Protein AF-W7A6S0-F1 (afdb_monomer_lite)

Structure (mmCIF, N/CA/C/O backbone):
data_AF-W7A6S0-F1
#
_entry.id   AF-W7A6S0-F1
#
loop_
_atom_site.group_PDB
_atom_site.id
_atom_site.type_symbol
_atom_site.label_atom_id
_atom_site.label_alt_id
_atom_site.label_comp_id
_atom_site.label_asym_id
_atom_site.label_entity_id
_atom_site.label_seq_id
_atom_site.pdbx_PDB_ins_code
_atom_site.Cartn_x
_atom_site.Cartn_y
_atom_site.Cartn_z
_atom_site.occupancy
_atom_site.B_iso_or_equiv
_atom_site.auth_seq_id
_atom_site.auth_comp_id
_atom_site.auth_asym_id
_atom_site.auth_atom_id
_atom_site.pdbx_PDB_model_num
ATOM 1 N N . MET A 1 1 ? -37.056 -56.469 17.120 1.00 54.78 1 MET A N 1
ATOM 2 C CA . MET A 1 1 ? -36.318 -56.427 15.831 1.00 54.78 1 MET A CA 1
ATOM 3 C C . MET A 1 1 ? -35.756 -55.040 15.442 1.00 54.78 1 MET A C 1
ATOM 5 O O . MET A 1 1 ? -35.225 -54.909 14.348 1.00 54.78 1 MET A O 1
ATOM 9 N N . SER A 1 2 ? -35.780 -54.004 16.298 1.00 57.03 2 SER A N 1
ATOM 10 C CA . SER A 1 2 ? -35.261 -52.660 15.945 1.00 57.03 2 SER A CA 1
ATOM 11 C C . SER A 1 2 ? -33.773 -52.434 16.265 1.00 57.03 2 SER A C 1
ATOM 13 O O . SER A 1 2 ? -33.150 -51.554 15.676 1.00 57.03 2 SER A O 1
ATOM 15 N N . PHE A 1 3 ? -33.175 -53.242 17.147 1.00 50.19 3 PHE A N 1
ATOM 16 C CA . PHE A 1 3 ? -31.803 -53.025 17.631 1.00 50.19 3 PHE A CA 1
ATOM 17 C C . PHE A 1 3 ? -30.711 -53.379 16.602 1.00 50.19 3 PHE A C 1
ATOM 19 O O . PHE A 1 3 ? -29.678 -52.718 16.543 1.00 50.19 3 PHE A O 1
ATOM 26 N N . GLN A 1 4 ? -30.951 -54.356 15.720 1.00 57.41 4 GLN A N 1
ATOM 27 C CA . GLN A 1 4 ? -29.968 -54.759 14.700 1.00 57.41 4 GLN A CA 1
ATOM 28 C C . GLN A 1 4 ? -29.786 -53.720 13.579 1.00 57.41 4 GLN A C 1
ATOM 30 O O . GLN A 1 4 ? -28.697 -53.605 13.018 1.00 57.41 4 GLN A O 1
ATOM 35 N N . ARG A 1 5 ? -30.806 -52.899 13.287 1.00 55.19 5 ARG A N 1
ATOM 36 C CA . ARG A 1 5 ? -30.712 -51.847 12.256 1.00 55.19 5 ARG A CA 1
ATOM 37 C C . ARG A 1 5 ? -29.801 -50.687 12.676 1.00 55.19 5 ARG A C 1
ATOM 39 O O . ARG A 1 5 ? -29.146 -50.090 11.829 1.00 55.19 5 ARG A O 1
ATOM 46 N N . SER A 1 6 ? -29.709 -50.412 13.979 1.00 66.00 6 SER A N 1
ATOM 47 C CA . SER A 1 6 ? -28.837 -49.369 14.539 1.00 66.00 6 SER A CA 1
ATOM 48 C C . SER A 1 6 ? -27.346 -49.705 14.391 1.00 66.00 6 SER A C 1
ATOM 50 O O . SER A 1 6 ? -26.546 -48.833 14.044 1.00 66.00 6 SER A O 1
ATOM 52 N N . LEU A 1 7 ? -26.976 -50.974 14.598 1.00 64.69 7 LEU A N 1
ATOM 53 C CA . LEU A 1 7 ? -25.587 -51.429 14.484 1.00 64.69 7 LEU A CA 1
ATOM 54 C C . LEU A 1 7 ? -25.102 -51.424 13.032 1.00 64.69 7 LEU A C 1
ATOM 56 O O . LEU A 1 7 ? -24.005 -50.936 12.762 1.00 64.69 7 LEU A O 1
ATOM 60 N N . LEU A 1 8 ? -25.942 -51.875 12.094 1.00 68.94 8 LEU A N 1
ATOM 61 C CA . LEU A 1 8 ? -25.629 -51.822 10.663 1.00 68.94 8 LEU A CA 1
ATOM 62 C C . LEU A 1 8 ? -25.458 -50.380 10.173 1.00 68.94 8 LEU A C 1
ATOM 64 O O . LEU A 1 8 ? -24.508 -50.089 9.452 1.00 68.94 8 LEU A O 1
ATOM 68 N N . PHE A 1 9 ? -26.309 -49.453 10.621 1.00 68.50 9 PHE A N 1
ATOM 69 C CA . PHE A 1 9 ? -26.190 -48.047 10.233 1.00 68.50 9 PHE A CA 1
ATOM 70 C C . PHE A 1 9 ? -24.899 -47.404 10.764 1.00 68.50 9 PHE A C 1
ATOM 72 O O . PHE A 1 9 ? -24.212 -46.699 10.027 1.00 68.50 9 PHE A O 1
ATOM 79 N N . ARG A 1 10 ? -24.506 -47.694 12.013 1.00 68.75 10 ARG A N 1
ATOM 80 C CA . ARG A 1 10 ? -23.228 -47.214 12.569 1.00 68.75 10 ARG A CA 1
ATOM 81 C C . ARG A 1 10 ? -22.018 -47.772 11.825 1.00 68.75 10 ARG A C 1
ATOM 83 O O . ARG A 1 10 ? -21.085 -47.017 11.573 1.00 68.75 10 ARG A O 1
ATOM 90 N N . ALA A 1 11 ? -22.041 -49.052 11.455 1.00 74.00 11 ALA A N 1
ATOM 91 C CA . ALA A 1 11 ? -20.948 -49.676 10.714 1.00 74.00 11 ALA A CA 1
ATOM 92 C C . ALA A 1 11 ? -20.778 -49.062 9.314 1.00 74.00 11 ALA A C 1
ATOM 94 O O . ALA A 1 11 ? -19.658 -48.748 8.918 1.00 74.00 11 ALA A O 1
ATOM 95 N N . VAL A 1 12 ? -21.885 -48.812 8.606 1.00 75.94 12 VAL A N 1
ATOM 96 C CA . VAL A 1 12 ? -21.868 -48.183 7.275 1.00 75.94 12 VAL A CA 1
ATOM 97 C C . VAL A 1 12 ? -21.381 -46.736 7.352 1.00 75.94 12 VAL A C 1
ATOM 99 O O . VAL A 1 12 ? -20.535 -46.320 6.566 1.00 75.94 12 VAL A O 1
ATOM 102 N N . VAL A 1 13 ? -21.850 -45.956 8.330 1.00 75.44 13 VAL A N 1
ATOM 103 C CA . VAL A 1 13 ? -21.388 -44.568 8.493 1.00 75.44 13 VAL A CA 1
ATOM 104 C C . VAL A 1 13 ? -19.892 -44.533 8.820 1.00 75.44 13 VAL A C 1
ATOM 106 O O . VAL A 1 13 ? -19.151 -43.769 8.204 1.00 75.44 13 VAL A O 1
ATOM 109 N N . LEU A 1 14 ? -19.416 -45.401 9.719 1.00 74.56 14 LEU A N 1
ATOM 110 C CA . LEU A 1 14 ? -17.991 -45.497 10.046 1.00 74.56 14 LEU A CA 1
ATOM 111 C C . LEU A 1 14 ? -17.143 -45.918 8.838 1.00 74.56 14 LEU A C 1
ATOM 113 O O . LEU A 1 14 ? -16.067 -45.353 8.648 1.00 74.56 14 LEU A O 1
ATOM 117 N N . SER A 1 15 ? -17.622 -46.831 7.984 1.00 82.44 15 SER A N 1
ATOM 118 C CA . SER A 1 15 ? -16.870 -47.231 6.787 1.00 82.44 15 SER A CA 1
ATOM 119 C C . SER A 1 15 ? -16.712 -46.080 5.795 1.00 82.44 15 SER A C 1
ATOM 121 O O . SER A 1 15 ? -15.633 -45.922 5.228 1.00 82.44 15 SER A O 1
ATOM 123 N N . PHE A 1 16 ? -17.735 -45.233 5.629 1.00 72.31 16 PHE A N 1
ATOM 124 C CA . PHE A 1 16 ? -17.633 -44.030 4.796 1.00 72.31 16 PHE A CA 1
ATOM 125 C C . PHE A 1 16 ? -16.636 -43.011 5.360 1.00 72.31 16 PHE A C 1
ATOM 127 O O . PHE A 1 16 ? -15.858 -42.447 4.594 1.00 72.31 16 PHE A O 1
ATOM 134 N N . PHE A 1 17 ? -16.596 -42.809 6.682 1.00 73.81 17 PHE A N 1
ATOM 135 C CA . PHE A 1 17 ? -15.610 -41.918 7.307 1.00 73.81 17 PHE A CA 1
ATOM 136 C C . PHE A 1 17 ? -14.173 -42.423 7.137 1.00 73.81 17 PHE A C 1
ATOM 138 O O . PHE A 1 17 ? -13.278 -41.631 6.845 1.00 73.81 17 PHE A O 1
ATOM 145 N N . VAL A 1 18 ? -13.947 -43.734 7.261 1.00 81.50 18 VAL A N 1
ATOM 146 C CA . VAL A 1 18 ? -12.625 -44.337 7.031 1.00 81.50 18 VAL A CA 1
ATOM 147 C C . VAL A 1 18 ? -12.205 -44.184 5.567 1.00 81.50 18 VAL A C 1
ATOM 149 O O . VAL A 1 18 ? -11.078 -43.769 5.300 1.00 81.50 18 VAL A O 1
ATOM 152 N N . LEU A 1 19 ? -13.113 -44.426 4.616 1.00 79.75 19 LEU A N 1
ATOM 153 C CA . LEU A 1 19 ? -12.858 -44.220 3.185 1.00 79.75 19 LEU A CA 1
ATOM 154 C C . LEU A 1 19 ? -12.541 -42.754 2.862 1.00 79.75 19 LEU A C 1
ATOM 156 O O . LEU A 1 19 ? -11.603 -42.486 2.117 1.00 79.75 19 LEU A O 1
ATOM 160 N N . LEU A 1 20 ? -13.258 -41.806 3.472 1.00 74.38 20 LEU A N 1
ATOM 161 C CA . LEU A 1 20 ? -13.007 -40.375 3.303 1.00 74.38 20 LEU A CA 1
ATOM 162 C C . LEU A 1 20 ? -11.617 -39.979 3.826 1.00 74.38 20 LEU A C 1
ATOM 164 O O . LEU A 1 20 ? -10.896 -39.245 3.157 1.00 74.38 20 LEU A O 1
ATOM 168 N N . ILE A 1 21 ? -11.208 -40.499 4.989 1.00 79.81 21 ILE A N 1
ATOM 169 C CA . ILE A 1 21 ? -9.869 -40.258 5.553 1.00 79.81 21 ILE A CA 1
ATOM 170 C C . ILE A 1 21 ? -8.783 -40.861 4.657 1.00 79.81 21 ILE A C 1
ATOM 172 O O . ILE A 1 21 ? -7.741 -40.234 4.468 1.00 79.81 21 ILE A O 1
ATOM 176 N N . ILE A 1 22 ? -9.018 -42.046 4.084 1.00 81.56 22 ILE A N 1
ATOM 177 C CA . ILE A 1 22 ? -8.087 -42.676 3.140 1.00 81.56 22 ILE A CA 1
ATOM 178 C C . ILE A 1 22 ? -7.975 -41.846 1.860 1.00 81.56 22 ILE A C 1
ATOM 180 O O . ILE A 1 22 ? -6.858 -41.612 1.421 1.00 81.56 22 ILE A O 1
ATOM 184 N N . ILE A 1 23 ? -9.080 -41.347 1.297 1.00 77.56 23 ILE A N 1
ATOM 185 C CA . ILE A 1 23 ? -9.062 -40.485 0.101 1.00 77.56 23 ILE A CA 1
ATOM 186 C C . ILE A 1 23 ? -8.328 -39.173 0.392 1.00 77.56 23 ILE A C 1
ATOM 188 O O . ILE A 1 23 ? -7.423 -38.816 -0.352 1.00 77.56 23 ILE A O 1
ATOM 192 N N . ILE A 1 24 ? -8.636 -38.505 1.510 1.00 71.88 24 ILE A N 1
ATOM 193 C CA . ILE A 1 24 ? -7.962 -37.261 1.916 1.00 71.88 24 ILE A CA 1
ATOM 194 C C . ILE A 1 24 ? -6.465 -37.503 2.124 1.00 71.88 24 ILE A C 1
ATOM 196 O O . ILE A 1 24 ? -5.646 -36.725 1.643 1.00 71.88 24 ILE A O 1
ATOM 200 N N . ARG A 1 25 ? -6.080 -38.591 2.804 1.00 74.12 25 ARG A N 1
ATOM 201 C CA . ARG A 1 25 ? -4.664 -38.948 2.948 1.00 74.12 25 ARG A CA 1
ATOM 202 C C . ARG A 1 25 ? -4.032 -39.242 1.597 1.00 74.12 25 ARG A C 1
ATOM 204 O O . ARG A 1 25 ? -2.946 -38.743 1.340 1.00 74.12 25 ARG A O 1
ATOM 211 N N . ASN A 1 26 ? -4.690 -40.011 0.738 1.00 70.81 26 ASN A N 1
ATOM 212 C CA . ASN A 1 26 ? -4.142 -40.376 -0.561 1.00 70.81 26 ASN A CA 1
ATOM 213 C C . ASN A 1 26 ? -3.972 -39.145 -1.463 1.00 70.81 26 ASN A C 1
ATOM 215 O O . ASN A 1 26 ? -2.940 -39.028 -2.104 1.00 70.81 26 ASN A O 1
ATOM 219 N N . ASP A 1 27 ? -4.891 -38.177 -1.442 1.00 63.66 27 ASP A N 1
ATOM 220 C CA . ASP A 1 27 ? -4.740 -36.909 -2.169 1.00 63.66 27 ASP A CA 1
ATOM 221 C C . ASP A 1 27 ? -3.623 -36.031 -1.583 1.00 63.66 27 ASP A C 1
ATOM 223 O O . ASP A 1 27 ? -2.824 -35.466 -2.333 1.00 63.66 27 ASP A O 1
ATOM 227 N N . ILE A 1 28 ? -3.493 -35.969 -0.252 1.00 59.88 28 ILE A N 1
ATOM 228 C CA . ILE A 1 28 ? -2.400 -35.243 0.418 1.00 59.88 28 ILE A CA 1
ATOM 229 C C . ILE A 1 28 ? -1.035 -35.872 0.096 1.00 59.88 28 ILE A C 1
ATOM 231 O O . ILE A 1 28 ? -0.076 -35.151 -0.173 1.00 59.88 28 ILE A O 1
ATOM 235 N N . TYR A 1 29 ? -0.932 -37.203 0.082 1.00 52.78 29 TYR A N 1
ATOM 236 C CA . TYR A 1 29 ? 0.322 -37.900 -0.221 1.00 52.78 29 TYR A CA 1
ATOM 237 C C . TYR A 1 29 ? 0.623 -37.949 -1.726 1.00 52.78 29 TYR A C 1
ATOM 239 O O . TYR A 1 29 ? 1.786 -37.855 -2.118 1.00 52.78 29 TYR A O 1
ATOM 247 N N . ARG A 1 30 ? -0.397 -37.994 -2.592 1.00 41.06 30 ARG A N 1
ATOM 248 C CA . ARG A 1 30 ? -0.238 -37.924 -4.055 1.00 41.06 30 ARG A CA 1
ATOM 249 C C . ARG A 1 30 ? 0.212 -36.538 -4.525 1.00 41.06 30 ARG A C 1
ATOM 251 O O . ARG A 1 30 ? 0.894 -36.443 -5.543 1.00 41.06 30 ARG A O 1
ATOM 258 N N . LEU A 1 31 ? -0.071 -35.484 -3.757 1.00 43.34 31 LEU A N 1
ATOM 259 C CA . LEU A 1 31 ? 0.494 -34.145 -3.968 1.00 43.34 31 LEU A CA 1
ATOM 260 C C . LEU A 1 31 ? 1.997 -34.053 -3.646 1.00 43.34 31 LEU A C 1
ATOM 262 O O . LEU A 1 31 ? 2.654 -33.131 -4.125 1.00 43.34 31 LEU A O 1
ATOM 266 N N . GLN A 1 32 ? 2.564 -34.996 -2.885 1.00 44.12 32 GLN A N 1
ATOM 267 C CA . GLN A 1 32 ? 3.989 -34.993 -2.530 1.00 44.12 32 GLN A CA 1
ATOM 268 C C . GLN A 1 32 ? 4.872 -35.873 -3.430 1.00 44.12 32 GLN A C 1
ATOM 270 O O . GLN A 1 32 ? 6.092 -35.763 -3.341 1.00 44.12 32 GLN A O 1
ATOM 275 N N . SER A 1 33 ? 4.307 -36.707 -4.315 1.00 38.28 33 SER A N 1
ATOM 276 C CA . SER A 1 33 ? 5.097 -37.662 -5.116 1.00 38.28 33 SER A CA 1
ATOM 277 C C . SER A 1 33 ? 5.066 -37.452 -6.636 1.00 38.28 33 SER A C 1
ATOM 279 O O . SER A 1 33 ? 5.596 -38.292 -7.365 1.00 38.28 33 SER A O 1
ATOM 281 N N . SER A 1 34 ? 4.472 -36.372 -7.158 1.00 31.91 34 SER A N 1
ATOM 282 C CA . SER A 1 34 ? 4.565 -36.071 -8.593 1.00 31.91 34 SER A CA 1
ATOM 283 C C . SER A 1 34 ? 5.733 -35.125 -8.872 1.00 31.91 34 SER A C 1
ATOM 285 O O . SER A 1 34 ? 5.658 -33.936 -8.559 1.00 31.91 34 SER A O 1
ATOM 287 N N . ASN A 1 35 ? 6.782 -35.637 -9.520 1.00 42.75 35 ASN A N 1
ATOM 288 C CA . ASN A 1 35 ? 7.855 -34.854 -10.144 1.00 42.75 35 ASN A CA 1
ATOM 289 C C . ASN A 1 35 ? 7.328 -34.102 -11.385 1.00 42.75 35 ASN A C 1
ATOM 291 O O . ASN A 1 35 ? 7.767 -34.333 -12.508 1.00 42.75 35 ASN A O 1
ATOM 295 N N . SER A 1 36 ? 6.331 -33.240 -11.183 1.00 34.78 36 SER A N 1
ATOM 296 C CA . SER A 1 36 ? 5.784 -32.339 -12.195 1.00 34.78 36 SER A CA 1
ATOM 297 C C . SER A 1 36 ? 6.432 -30.956 -12.045 1.00 34.78 36 SER A C 1
ATOM 299 O O . SER A 1 36 ? 6.517 -30.464 -10.917 1.00 34.78 36 SER A O 1
ATOM 301 N N . PRO A 1 37 ? 6.835 -30.278 -13.138 1.00 35.94 37 PRO A N 1
ATOM 302 C CA . PRO A 1 37 ? 7.498 -28.967 -13.103 1.00 35.94 37 PRO A CA 1
ATOM 303 C C . PRO A 1 37 ? 6.665 -27.813 -12.508 1.00 35.94 37 PRO A C 1
ATOM 305 O O . PRO A 1 37 ? 7.148 -26.686 -12.435 1.00 35.94 37 PRO A O 1
ATOM 308 N N . LEU A 1 38 ? 5.418 -28.059 -12.089 1.00 36.22 38 LEU A N 1
ATOM 309 C CA . LEU A 1 38 ? 4.528 -27.042 -11.520 1.00 36.22 38 LEU A CA 1
ATOM 310 C C . LEU A 1 38 ? 4.761 -26.734 -10.029 1.00 36.22 38 LEU A C 1
ATOM 312 O O . LEU A 1 38 ? 4.216 -25.754 -9.525 1.00 36.22 38 LEU A O 1
ATOM 316 N N . THR A 1 39 ? 5.553 -27.526 -9.301 1.00 36.06 39 THR A N 1
ATOM 317 C CA . THR A 1 39 ? 5.730 -27.357 -7.842 1.00 36.06 39 THR A CA 1
ATOM 318 C C . THR A 1 39 ? 6.820 -26.360 -7.443 1.00 36.06 39 THR A C 1
ATOM 320 O O . THR A 1 39 ? 6.961 -26.042 -6.262 1.00 36.06 39 THR A O 1
ATOM 323 N N . THR A 1 40 ? 7.543 -25.769 -8.398 1.00 37.56 40 THR A N 1
ATOM 324 C CA . THR A 1 40 ? 8.551 -24.736 -8.096 1.00 37.56 40 THR A CA 1
ATOM 325 C C . THR A 1 40 ? 7.920 -23.408 -7.642 1.00 37.56 40 THR A C 1
ATOM 327 O O . THR A 1 40 ? 8.588 -22.602 -7.000 1.00 37.56 40 THR A O 1
ATOM 330 N N . TYR A 1 41 ? 6.624 -23.179 -7.901 1.00 41.81 41 TYR A N 1
ATOM 331 C CA . TYR A 1 41 ? 5.973 -21.879 -7.668 1.00 41.81 41 TYR A CA 1
ATOM 332 C C . TYR A 1 41 ? 5.222 -21.716 -6.334 1.00 41.81 41 TYR A C 1
ATOM 334 O O . TYR A 1 41 ? 4.765 -20.615 -6.035 1.00 41.81 41 TYR A O 1
ATOM 342 N N . THR A 1 42 ? 5.122 -22.748 -5.488 1.00 39.91 42 THR A N 1
ATOM 343 C CA . THR A 1 42 ? 4.416 -22.649 -4.189 1.00 39.91 42 THR A CA 1
ATOM 344 C C . THR A 1 42 ? 5.320 -22.683 -2.957 1.00 39.91 42 THR A C 1
ATOM 346 O O . THR A 1 42 ? 4.824 -22.573 -1.839 1.00 39.91 42 THR A O 1
ATOM 349 N N . ARG A 1 43 ? 6.653 -22.678 -3.108 1.00 32.72 43 ARG A N 1
ATOM 350 C CA . ARG A 1 43 ? 7.580 -22.504 -1.964 1.00 32.72 43 ARG A CA 1
ATOM 351 C C . ARG A 1 43 ? 7.580 -21.100 -1.331 1.00 32.72 43 ARG A C 1
ATOM 353 O O . ARG A 1 43 ? 8.392 -20.822 -0.457 1.00 32.72 43 ARG A O 1
ATOM 360 N N . PHE A 1 44 ? 6.633 -20.237 -1.697 1.00 39.19 44 PHE A N 1
ATOM 361 C CA . PHE A 1 44 ? 6.336 -19.000 -0.967 1.00 39.19 44 PHE A CA 1
ATOM 362 C C . PHE A 1 44 ? 5.602 -19.229 0.367 1.00 39.19 44 PHE A C 1
ATOM 364 O O . PHE A 1 44 ? 5.435 -18.280 1.128 1.00 39.19 44 PHE A O 1
ATOM 371 N N . SER A 1 45 ? 5.148 -20.452 0.668 1.00 40.81 45 SER A N 1
ATOM 372 C CA . SER A 1 45 ? 4.391 -20.739 1.901 1.00 40.81 45 SER A CA 1
ATOM 373 C C . SER A 1 45 ? 5.253 -21.081 3.122 1.00 40.81 45 SER A C 1
ATOM 375 O O . SER A 1 45 ? 4.808 -20.825 4.237 1.00 40.81 45 SER A O 1
ATOM 377 N N . ASP A 1 46 ? 6.479 -21.579 2.922 1.00 34.12 46 ASP A N 1
ATOM 378 C CA . ASP A 1 46 ? 7.335 -22.109 4.003 1.00 34.12 46 ASP A CA 1
ATOM 379 C C . ASP A 1 46 ? 8.665 -21.351 4.164 1.00 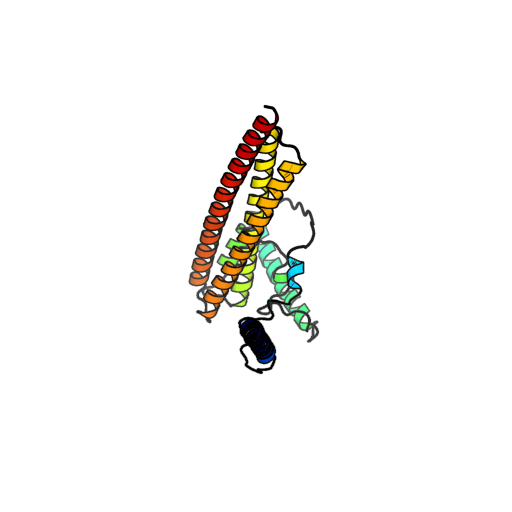34.12 46 ASP A C 1
ATOM 381 O O . ASP A 1 46 ? 9.581 -21.806 4.846 1.00 34.12 46 ASP A O 1
ATOM 385 N N . SER A 1 47 ? 8.798 -20.183 3.533 1.00 34.69 47 SER A N 1
ATOM 386 C CA . SER A 1 47 ? 10.023 -19.390 3.621 1.00 34.69 47 SER A CA 1
ATOM 387 C C . SER A 1 47 ? 10.021 -18.512 4.891 1.00 34.69 47 SER A C 1
ATOM 389 O O . SER A 1 47 ? 8.997 -17.870 5.165 1.00 34.69 47 SER A O 1
ATOM 391 N N . PRO A 1 48 ? 11.148 -18.383 5.628 1.00 34.00 48 PRO A N 1
ATOM 392 C CA . PRO A 1 48 ? 11.319 -17.520 6.814 1.00 34.00 48 PRO A CA 1
ATOM 393 C C . PRO A 1 48 ? 10.957 -16.038 6.621 1.00 34.00 48 PRO A C 1
ATOM 395 O O . PRO A 1 48 ? 10.934 -15.274 7.574 1.00 34.00 48 PRO A O 1
ATOM 398 N N . SER A 1 49 ? 10.577 -15.625 5.410 1.00 39.66 49 SER A N 1
ATOM 399 C CA . SER A 1 49 ? 9.939 -14.346 5.060 1.00 39.66 49 SER A CA 1
ATOM 400 C C . SER A 1 49 ? 8.755 -13.893 5.942 1.00 39.66 49 SER A C 1
ATOM 402 O O . SER A 1 49 ? 8.301 -12.757 5.809 1.00 39.66 49 SER A O 1
ATOM 404 N N . ARG A 1 50 ? 8.270 -14.724 6.878 1.00 36.19 50 ARG A N 1
ATOM 405 C CA . ARG A 1 50 ? 7.376 -14.300 7.969 1.00 36.19 50 ARG A CA 1
ATOM 406 C C . ARG A 1 50 ? 8.067 -13.361 8.974 1.00 36.19 50 ARG A C 1
ATOM 408 O O . ARG A 1 50 ? 7.398 -12.487 9.526 1.00 36.19 50 ARG A O 1
ATOM 415 N N . GLU A 1 51 ? 9.382 -13.480 9.144 1.00 34.66 51 GLU A N 1
ATOM 416 C CA . GLU A 1 51 ? 10.187 -12.684 10.084 1.00 34.66 51 GLU A CA 1
ATOM 417 C C . GLU A 1 51 ? 10.519 -11.277 9.557 1.00 34.66 51 GLU A C 1
ATOM 419 O O . GLU A 1 51 ? 10.715 -10.358 10.343 1.00 34.66 51 GLU A O 1
ATOM 424 N N . LEU A 1 52 ? 10.433 -11.025 8.244 1.00 38.38 52 LEU A N 1
ATOM 425 C CA . LEU A 1 52 ? 10.632 -9.674 7.686 1.00 38.38 52 LEU A CA 1
ATOM 426 C C . LEU A 1 52 ? 9.439 -8.720 7.910 1.00 38.38 52 LEU A C 1
ATOM 428 O O . LEU A 1 52 ? 9.493 -7.553 7.525 1.00 38.38 52 LEU A O 1
ATOM 432 N N . SER A 1 53 ? 8.356 -9.185 8.546 1.00 35.94 53 SER A N 1
ATOM 433 C CA . SER A 1 53 ? 7.272 -8.305 9.015 1.00 35.94 53 SER A CA 1
ATOM 434 C C . SER A 1 53 ? 7.478 -7.771 10.440 1.00 35.94 53 SER A C 1
ATOM 436 O O . SER A 1 53 ? 6.759 -6.859 10.852 1.00 35.94 53 SER A O 1
ATOM 438 N N . GLU A 1 54 ? 8.503 -8.261 11.144 1.00 35.47 54 GLU A N 1
ATOM 439 C CA . GLU A 1 54 ? 8.939 -7.791 12.459 1.00 35.47 54 GLU A CA 1
ATOM 440 C C . GLU A 1 54 ? 10.450 -7.518 12.438 1.00 35.47 54 GLU A C 1
ATOM 442 O O . GLU A 1 54 ? 11.239 -8.272 12.991 1.00 35.47 54 GLU A O 1
ATOM 447 N N . PHE A 1 55 ? 10.874 -6.409 11.819 1.00 37.03 55 PHE A N 1
ATOM 448 C CA . PHE A 1 55 ? 12.211 -5.865 12.071 1.00 37.03 55 PHE A CA 1
ATOM 449 C C . PHE A 1 55 ? 12.150 -4.411 12.551 1.00 37.03 55 PHE A C 1
ATOM 451 O O . PHE A 1 55 ? 11.809 -3.479 11.824 1.00 37.03 55 PHE A O 1
ATOM 458 N N . SER A 1 56 ? 12.425 -4.305 13.851 1.00 32.59 56 SER A N 1
ATOM 459 C CA . SER A 1 56 ? 13.277 -3.343 14.549 1.00 32.59 56 SER A CA 1
ATOM 460 C C . SER A 1 56 ? 13.104 -1.851 14.259 1.00 32.59 56 SER A C 1
ATOM 462 O O . SER A 1 56 ? 13.537 -1.298 13.252 1.00 32.59 56 SER A O 1
ATOM 464 N N . TYR A 1 57 ? 12.560 -1.172 15.270 1.00 39.78 57 TYR A N 1
ATOM 465 C CA . TYR A 1 57 ? 12.702 0.261 15.497 1.00 39.78 57 TYR A CA 1
ATOM 466 C C . TYR A 1 57 ? 14.179 0.689 15.431 1.00 39.78 57 TYR A C 1
ATOM 468 O O . TYR A 1 57 ? 14.901 0.565 16.415 1.00 39.78 57 TYR A O 1
ATOM 476 N N . SER A 1 58 ? 14.580 1.315 14.327 1.00 32.34 58 SER A N 1
ATOM 477 C CA . SER A 1 58 ? 15.723 2.230 14.300 1.00 32.34 58 SER A CA 1
ATOM 478 C C . SER A 1 58 ? 15.228 3.607 13.883 1.00 32.34 58 SER A C 1
ATOM 480 O O . SER A 1 58 ? 14.926 3.903 12.731 1.00 32.34 58 SER A O 1
ATOM 482 N N . ARG A 1 59 ? 15.070 4.453 14.899 1.00 43.75 59 ARG A N 1
ATOM 483 C CA . ARG A 1 59 ? 14.643 5.847 14.821 1.00 43.75 59 ARG A CA 1
ATOM 484 C C . ARG A 1 59 ? 15.775 6.692 14.227 1.00 43.75 59 ARG A C 1
ATOM 486 O O . ARG A 1 59 ? 16.456 7.402 14.955 1.00 43.75 59 ARG A O 1
ATOM 493 N N . GLY A 1 60 ? 15.952 6.648 12.912 1.00 33.91 60 GLY A N 1
ATOM 494 C CA . GLY A 1 60 ? 16.782 7.606 12.183 1.00 33.91 60 GLY A CA 1
ATOM 495 C C . GLY A 1 60 ? 16.003 8.892 11.910 1.00 33.91 60 GLY A C 1
ATOM 496 O O . GLY A 1 60 ? 15.327 9.009 10.893 1.00 33.91 60 GLY A O 1
ATOM 497 N N . ARG A 1 61 ? 16.066 9.874 12.819 1.00 44.59 61 ARG A N 1
ATOM 498 C CA . ARG A 1 61 ? 15.752 11.272 12.477 1.00 44.59 61 ARG A CA 1
ATOM 499 C C . ARG A 1 61 ? 16.884 11.792 11.585 1.00 44.59 61 ARG A C 1
ATOM 501 O O . ARG A 1 61 ? 17.866 12.317 12.094 1.00 44.59 61 ARG A O 1
ATOM 508 N N . GLY A 1 62 ? 16.744 11.642 10.274 1.00 34.19 62 GLY A N 1
ATOM 509 C CA . GLY A 1 62 ? 17.499 12.427 9.302 1.00 34.19 62 GLY A CA 1
ATOM 510 C C . GLY A 1 62 ? 16.689 13.667 8.942 1.00 34.19 62 GLY A C 1
ATOM 511 O O . GLY A 1 62 ? 15.573 13.544 8.444 1.00 34.19 62 GLY A O 1
ATOM 512 N N . ASN A 1 63 ? 17.213 14.853 9.244 1.00 42.03 63 ASN A N 1
ATOM 513 C CA . ASN A 1 63 ? 16.666 16.110 8.742 1.00 42.03 63 ASN A CA 1
ATOM 514 C C . ASN A 1 63 ? 16.762 16.107 7.207 1.00 42.03 63 ASN A C 1
ATOM 516 O O . ASN A 1 63 ? 17.857 16.189 6.661 1.00 42.03 63 ASN A O 1
ATOM 520 N N . GLU A 1 64 ? 15.624 16.014 6.519 1.00 37.12 64 GLU A N 1
ATOM 521 C CA . GLU A 1 64 ? 15.526 16.254 5.077 1.00 37.12 64 GLU A CA 1
ATOM 522 C C . GLU A 1 64 ? 15.691 17.761 4.812 1.00 37.12 64 GLU A C 1
ATOM 524 O O . GLU A 1 64 ? 14.727 18.527 4.867 1.00 37.12 64 GLU A O 1
ATOM 529 N N . SER A 1 65 ? 16.923 18.207 4.560 1.00 42.62 65 SER A N 1
ATOM 530 C CA . SER A 1 65 ? 17.197 19.536 4.010 1.00 42.62 65 SER A CA 1
ATOM 531 C C . SER A 1 65 ? 16.928 19.571 2.500 1.00 42.62 65 SER A C 1
ATOM 533 O O . SER A 1 65 ? 17.194 18.624 1.760 1.00 42.62 65 SER A O 1
ATOM 535 N N . ASN A 1 66 ? 16.359 20.692 2.050 1.00 48.91 66 ASN A N 1
ATOM 536 C CA . ASN A 1 66 ? 16.204 21.064 0.644 1.00 48.91 66 ASN A CA 1
ATOM 537 C C . ASN A 1 66 ? 17.581 21.130 -0.036 1.00 48.91 66 ASN A C 1
ATOM 539 O O . ASN A 1 66 ? 18.401 21.956 0.353 1.00 48.91 66 ASN A O 1
ATOM 543 N N . TYR A 1 67 ? 17.792 20.328 -1.077 1.00 44.66 67 TYR A N 1
ATOM 544 C CA . TYR A 1 67 ? 18.950 20.427 -1.967 1.00 44.66 67 TYR A CA 1
ATOM 545 C C . TYR A 1 67 ? 18.454 20.704 -3.385 1.00 44.66 67 TYR A C 1
ATOM 547 O O . TYR A 1 67 ? 17.856 19.836 -4.029 1.00 44.66 67 TYR A O 1
ATOM 555 N N . ASP A 1 68 ? 18.643 21.948 -3.817 1.00 51.78 68 ASP A N 1
ATOM 556 C CA . ASP A 1 68 ? 18.315 22.450 -5.154 1.00 51.78 68 ASP A CA 1
ATOM 557 C C . ASP A 1 68 ? 19.521 23.213 -5.738 1.00 51.78 68 ASP A C 1
ATOM 559 O O . ASP A 1 68 ? 19.375 24.274 -6.338 1.00 51.78 68 ASP A O 1
ATOM 563 N N . SER A 1 69 ? 20.743 22.696 -5.528 1.00 64.19 69 SER A N 1
ATOM 564 C CA . SER A 1 69 ? 21.944 23.164 -6.232 1.00 64.19 69 SER A CA 1
ATOM 565 C C . SER A 1 69 ? 22.337 22.195 -7.352 1.00 64.19 69 SER A C 1
ATOM 567 O O . SER A 1 69 ? 22.218 20.971 -7.249 1.00 64.19 69 SER A O 1
ATOM 569 N N . ARG A 1 70 ? 22.855 22.749 -8.453 1.00 59.81 70 ARG A N 1
ATOM 570 C CA . ARG A 1 70 ? 23.435 22.010 -9.591 1.00 59.81 70 ARG A CA 1
ATOM 571 C C . ARG A 1 70 ? 24.607 21.116 -9.154 1.00 59.81 70 ARG A C 1
ATOM 573 O O . ARG A 1 70 ? 24.855 20.085 -9.776 1.00 59.81 70 ARG A O 1
ATOM 580 N N . GLU A 1 71 ? 25.275 21.482 -8.066 1.00 60.00 71 GLU A N 1
ATOM 581 C CA . GLU A 1 71 ? 26.362 20.720 -7.442 1.00 60.00 71 GLU A CA 1
ATOM 582 C C . GLU A 1 71 ? 25.857 19.412 -6.817 1.00 60.00 71 GLU A C 1
ATOM 584 O O . GLU A 1 71 ? 26.488 18.369 -6.989 1.00 60.00 71 GLU A O 1
ATOM 589 N N . ASP A 1 72 ? 24.658 19.414 -6.227 1.00 58.81 72 ASP A N 1
ATOM 590 C CA . ASP A 1 72 ? 24.055 18.222 -5.616 1.00 58.81 72 ASP A CA 1
ATOM 591 C C . ASP A 1 72 ? 23.672 17.170 -6.667 1.00 58.81 72 ASP A C 1
ATOM 593 O O . ASP A 1 72 ? 23.731 15.964 -6.422 1.00 58.81 72 ASP A O 1
ATOM 597 N N . GLN A 1 73 ? 23.313 17.607 -7.880 1.00 56.03 73 GLN A N 1
ATOM 598 C CA . GLN A 1 73 ? 23.041 16.695 -8.995 1.00 56.03 73 GLN A CA 1
ATOM 599 C C . GLN A 1 73 ? 24.312 16.019 -9.512 1.00 56.03 73 GLN A C 1
ATOM 601 O O . GLN A 1 73 ? 24.279 14.840 -9.871 1.00 56.03 73 GLN A O 1
ATOM 606 N N . VAL A 1 74 ? 25.424 16.754 -9.556 1.00 75.00 74 VAL A N 1
ATOM 607 C CA . VAL A 1 74 ? 26.728 16.204 -9.942 1.00 75.00 74 VAL A CA 1
ATOM 608 C C . VAL A 1 74 ? 27.228 15.252 -8.858 1.00 75.00 74 VAL A C 1
ATOM 61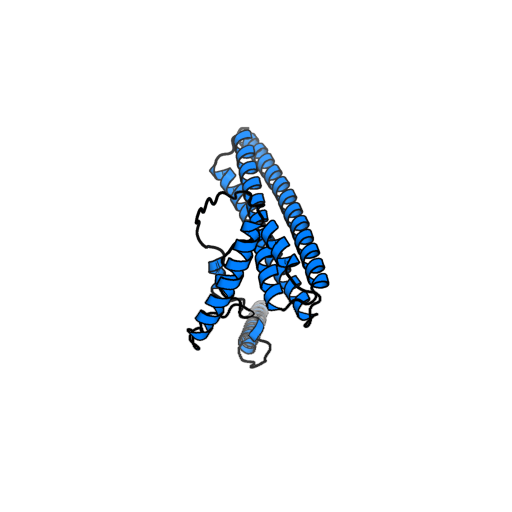0 O O . VAL A 1 74 ? 27.652 14.144 -9.183 1.00 75.00 74 VAL A O 1
ATOM 613 N N . ALA A 1 75 ? 27.078 15.617 -7.582 1.00 71.44 75 ALA A N 1
ATOM 614 C CA . ALA A 1 75 ? 27.395 14.752 -6.450 1.00 71.44 75 ALA A CA 1
ATOM 615 C C . ALA A 1 75 ? 26.575 13.453 -6.483 1.00 71.44 75 ALA A C 1
ATOM 617 O O . ALA A 1 75 ? 27.140 12.369 -6.357 1.00 71.44 75 ALA A O 1
ATOM 618 N N . TYR A 1 76 ? 25.270 13.532 -6.758 1.00 69.75 76 TYR A N 1
ATOM 619 C CA . TYR A 1 76 ? 24.420 12.350 -6.906 1.00 69.75 76 TYR A CA 1
ATOM 620 C C . TYR A 1 76 ? 24.842 11.471 -8.093 1.00 69.75 76 TYR A C 1
ATOM 622 O O . TYR A 1 76 ? 24.976 10.258 -7.942 1.00 69.75 76 TYR A O 1
ATOM 630 N N . LYS A 1 77 ? 25.106 12.058 -9.270 1.00 70.44 77 LYS A N 1
ATOM 631 C CA . LYS A 1 77 ? 25.572 11.301 -10.448 1.00 70.44 77 LYS A CA 1
ATOM 632 C C . LYS A 1 77 ? 26.920 10.624 -10.204 1.00 70.44 77 LYS A C 1
ATOM 634 O O . LYS A 1 77 ? 27.090 9.470 -10.591 1.00 70.44 77 LYS A O 1
ATOM 639 N N . ASN A 1 78 ? 27.851 11.311 -9.546 1.00 78.75 78 ASN A N 1
ATOM 640 C CA . ASN A 1 78 ? 29.159 10.760 -9.201 1.00 78.75 78 ASN A CA 1
ATOM 641 C C . ASN A 1 78 ? 29.036 9.659 -8.145 1.00 78.75 78 ASN A C 1
ATOM 643 O O . ASN A 1 78 ? 29.624 8.598 -8.318 1.00 78.75 78 ASN A O 1
ATOM 647 N N . MET A 1 79 ? 28.196 9.850 -7.124 1.00 77.44 79 MET A N 1
ATOM 648 C CA . MET A 1 79 ? 27.897 8.824 -6.124 1.00 77.44 79 MET A CA 1
ATOM 649 C C . MET A 1 79 ? 27.305 7.567 -6.773 1.00 77.44 79 MET A C 1
ATOM 651 O O . MET A 1 79 ? 27.729 6.457 -6.466 1.00 77.44 79 MET A O 1
ATOM 655 N N . MET A 1 80 ? 26.349 7.722 -7.692 1.00 68.62 80 MET A N 1
ATOM 656 C CA . MET A 1 80 ? 25.759 6.584 -8.399 1.00 68.62 80 MET A CA 1
ATOM 657 C C . MET A 1 80 ? 26.792 5.877 -9.282 1.00 68.62 80 MET A C 1
ATOM 659 O O . MET A 1 80 ? 26.861 4.651 -9.276 1.00 68.62 80 MET A O 1
ATOM 663 N N . ARG A 1 81 ? 27.639 6.629 -9.995 1.00 77.69 81 ARG A N 1
ATOM 664 C CA . ARG A 1 81 ? 28.710 6.072 -10.835 1.00 77.69 81 ARG A CA 1
ATOM 665 C C . ARG A 1 81 ? 29.755 5.308 -10.014 1.00 77.69 81 ARG A C 1
ATOM 667 O O . ARG A 1 81 ? 30.174 4.231 -10.429 1.00 77.69 81 ARG A O 1
ATOM 674 N N . GLU A 1 82 ? 30.125 5.822 -8.846 1.00 72.50 82 GLU A N 1
ATOM 675 C CA . GLU A 1 82 ? 31.077 5.162 -7.950 1.00 72.50 82 GLU A CA 1
ATOM 676 C C . GLU A 1 82 ? 30.480 3.902 -7.315 1.00 72.50 82 GLU A C 1
ATOM 678 O O . GLU A 1 82 ? 31.142 2.869 -7.240 1.00 72.50 82 GLU A O 1
ATOM 683 N N . ARG A 1 83 ? 29.182 3.920 -6.982 1.00 61.97 83 ARG A N 1
ATOM 684 C CA . ARG A 1 83 ? 28.460 2.712 -6.554 1.00 61.97 83 ARG A CA 1
ATOM 685 C C . ARG A 1 83 ? 28.435 1.635 -7.634 1.00 61.97 83 ARG A C 1
ATOM 687 O O . ARG A 1 83 ? 28.609 0.466 -7.309 1.00 61.97 83 ARG A O 1
ATOM 694 N N . TYR A 1 84 ? 28.252 2.004 -8.904 1.00 69.88 84 TYR A N 1
ATOM 695 C CA . TYR A 1 84 ? 28.340 1.046 -10.011 1.00 69.88 84 TYR A CA 1
ATOM 696 C C . TYR A 1 84 ? 29.737 0.424 -10.119 1.00 69.88 84 TYR A C 1
ATOM 698 O O . TYR A 1 84 ? 29.847 -0.780 -10.340 1.00 69.88 84 TYR A O 1
ATOM 706 N N . ARG A 1 85 ? 30.799 1.213 -9.910 1.00 75.62 85 ARG A N 1
ATOM 707 C CA . ARG A 1 85 ? 32.178 0.707 -9.893 1.00 75.62 85 ARG A CA 1
ATOM 708 C C . ARG A 1 85 ? 32.438 -0.249 -8.732 1.00 75.62 85 ARG A C 1
ATOM 710 O O . ARG A 1 85 ? 32.863 -1.373 -8.983 1.00 75.62 85 ARG A O 1
ATOM 717 N N . MET A 1 86 ? 32.098 0.143 -7.502 1.00 66.88 86 MET A N 1
ATOM 718 C CA . MET A 1 86 ? 32.254 -0.727 -6.328 1.00 66.88 86 MET A CA 1
ATOM 719 C C . MET A 1 86 ? 31.425 -2.011 -6.444 1.00 66.88 86 MET A C 1
ATOM 721 O O . MET A 1 86 ? 31.882 -3.080 -6.057 1.00 66.88 86 MET A O 1
ATOM 725 N N . ARG A 1 87 ? 30.224 -1.940 -7.030 1.00 60.91 87 ARG A N 1
ATOM 726 C CA . ARG A 1 87 ? 29.379 -3.110 -7.311 1.00 60.91 87 ARG A CA 1
ATOM 727 C C . ARG A 1 87 ? 30.067 -4.095 -8.258 1.00 60.91 87 ARG A C 1
ATOM 729 O O . ARG A 1 87 ? 30.023 -5.298 -8.017 1.00 60.91 87 ARG A O 1
ATOM 736 N N . GLU A 1 88 ? 30.690 -3.605 -9.327 1.00 69.75 88 GLU A N 1
ATOM 737 C CA . GLU A 1 88 ? 31.425 -4.452 -10.274 1.00 69.75 88 GLU A CA 1
ATOM 738 C C . GLU A 1 88 ? 32.707 -5.035 -9.661 1.00 69.75 88 GLU A C 1
ATOM 740 O O . GLU A 1 88 ? 33.049 -6.182 -9.940 1.00 69.75 88 GLU A O 1
ATOM 745 N N . GLU A 1 89 ? 33.384 -4.306 -8.773 1.00 71.44 89 GLU A N 1
ATOM 746 C CA . GLU A 1 89 ? 34.525 -4.834 -8.012 1.00 71.44 89 GLU A CA 1
ATOM 747 C C . GLU A 1 89 ? 34.108 -5.895 -6.987 1.00 71.44 89 GLU A C 1
ATOM 749 O O . GLU A 1 89 ? 34.706 -6.971 -6.963 1.00 71.44 89 GLU A O 1
ATOM 754 N N . CYS A 1 90 ? 33.030 -5.674 -6.229 1.00 57.22 90 CYS A N 1
ATOM 755 C CA . CYS A 1 90 ? 32.471 -6.679 -5.320 1.00 57.22 90 CYS A CA 1
ATOM 756 C C . CYS A 1 90 ? 32.045 -7.951 -6.062 1.00 57.22 90 CYS A C 1
ATOM 758 O O . CYS A 1 90 ? 32.345 -9.047 -5.601 1.00 57.22 90 CYS A O 1
ATOM 760 N N . LYS A 1 91 ? 31.405 -7.836 -7.237 1.00 58.34 91 LYS A N 1
ATOM 761 C CA . LYS A 1 91 ? 31.047 -8.997 -8.078 1.00 58.34 91 LYS A CA 1
ATOM 762 C C . LYS A 1 91 ? 32.268 -9.768 -8.581 1.00 58.34 91 LYS A C 1
ATOM 764 O O . LYS A 1 91 ? 32.196 -10.984 -8.734 1.00 58.34 91 LYS A O 1
ATOM 769 N N . ARG A 1 92 ? 33.376 -9.074 -8.863 1.00 66.25 92 ARG A N 1
ATOM 770 C CA . ARG A 1 92 ? 34.643 -9.705 -9.268 1.00 66.25 92 ARG A CA 1
ATOM 771 C C . ARG A 1 92 ? 35.338 -10.396 -8.097 1.00 66.25 92 ARG A C 1
ATOM 773 O O . ARG A 1 92 ? 35.986 -11.415 -8.310 1.00 66.25 92 ARG A O 1
ATOM 780 N N . GLN A 1 93 ? 35.195 -9.865 -6.883 1.00 55.53 93 GLN A N 1
ATOM 781 C CA . GLN A 1 93 ? 35.798 -10.424 -5.671 1.00 55.53 93 GLN A CA 1
ATOM 782 C C . GLN A 1 93 ? 34.980 -11.574 -5.057 1.00 55.53 93 GLN A C 1
ATOM 784 O O . GLN A 1 93 ? 35.564 -12.493 -4.491 1.00 55.53 93 GLN A O 1
ATOM 789 N N . SER A 1 94 ? 33.650 -11.581 -5.193 1.00 51.75 94 SER A N 1
ATOM 790 C CA . SER A 1 94 ? 32.751 -12.538 -4.521 1.00 51.75 94 SER A CA 1
ATOM 791 C C . SER A 1 94 ? 32.564 -13.884 -5.236 1.00 51.75 94 SER A C 1
ATOM 793 O O . SER A 1 94 ? 31.535 -14.540 -5.051 1.00 51.75 94 SER A O 1
ATOM 795 N N . GLY A 1 95 ? 33.553 -14.308 -6.035 1.00 47.59 95 GLY A N 1
ATOM 796 C CA . GLY A 1 95 ? 33.533 -15.526 -6.851 1.00 47.59 95 GLY A CA 1
ATOM 797 C C . GLY A 1 95 ? 32.705 -16.668 -6.246 1.00 47.59 95 GLY A C 1
ATOM 798 O O . GLY A 1 95 ? 33.114 -17.306 -5.284 1.00 47.59 95 GLY A O 1
ATOM 799 N N . ASN A 1 96 ? 31.526 -16.914 -6.828 1.00 48.97 96 ASN A N 1
ATOM 800 C CA . ASN A 1 96 ? 30.660 -18.075 -6.587 1.00 48.97 96 ASN A CA 1
ATOM 801 C C . ASN A 1 96 ? 30.300 -18.423 -5.119 1.00 48.97 96 ASN A C 1
ATOM 803 O O . ASN A 1 96 ? 30.007 -19.587 -4.843 1.00 48.97 96 ASN A O 1
ATOM 807 N N . ALA A 1 97 ? 30.254 -17.464 -4.184 1.00 44.09 97 ALA A N 1
ATOM 808 C CA . ALA A 1 97 ? 30.098 -17.774 -2.752 1.00 44.09 97 ALA A CA 1
ATOM 809 C C . ALA A 1 97 ? 28.794 -17.306 -2.064 1.00 44.09 97 ALA A C 1
ATOM 811 O O . ALA A 1 97 ? 28.761 -17.209 -0.841 1.00 44.09 97 ALA A O 1
ATOM 812 N N . SER A 1 98 ? 27.687 -17.084 -2.782 1.00 43.53 98 SER A N 1
ATOM 813 C CA . SER A 1 98 ? 26.367 -16.898 -2.145 1.00 43.53 98 SER A CA 1
ATOM 814 C C . SER A 1 98 ? 25.282 -17.769 -2.784 1.00 43.53 98 SER A C 1
ATOM 816 O O . SER A 1 98 ? 24.433 -17.335 -3.556 1.00 43.53 98 SER A O 1
ATOM 818 N N . ARG A 1 99 ? 25.253 -19.047 -2.387 1.00 43.34 99 ARG A N 1
ATOM 819 C CA . ARG A 1 99 ? 24.035 -19.884 -2.447 1.00 43.34 99 ARG A CA 1
ATOM 820 C C . ARG A 1 99 ? 23.084 -19.605 -1.265 1.00 43.34 99 ARG A C 1
ATOM 822 O O . ARG A 1 99 ? 22.320 -20.474 -0.858 1.00 43.34 99 ARG A O 1
ATOM 829 N N . SER A 1 100 ? 23.128 -18.400 -0.705 1.00 43.12 100 SER A N 1
ATOM 830 C CA . SER A 1 100 ? 22.264 -17.922 0.373 1.00 43.12 100 SER A CA 1
ATOM 831 C C . SER A 1 100 ? 21.247 -16.950 -0.220 1.00 43.12 100 SER A C 1
ATOM 833 O O . SER A 1 100 ? 21.612 -15.852 -0.618 1.00 43.12 100 SER A O 1
ATOM 835 N N . TYR A 1 101 ? 19.994 -17.396 -0.327 1.00 42.06 101 TYR A N 1
ATOM 836 C CA . TYR A 1 101 ? 18.819 -16.588 -0.670 1.00 42.06 101 TYR A CA 1
ATOM 837 C C . TYR A 1 101 ? 19.021 -15.609 -1.844 1.00 42.06 101 TYR A C 1
ATOM 839 O O . TYR A 1 101 ? 19.147 -14.402 -1.662 1.00 42.06 101 TYR A O 1
ATOM 847 N N . SER A 1 102 ? 19.012 -16.113 -3.082 1.00 39.28 102 SER A N 1
ATOM 848 C CA . SER A 1 102 ? 18.860 -15.210 -4.223 1.00 39.28 102 SER A CA 1
ATOM 849 C C . SER A 1 102 ? 17.448 -14.624 -4.174 1.00 39.28 102 SER A C 1
ATOM 851 O O . SER A 1 102 ? 16.477 -15.336 -4.454 1.00 39.28 102 SER A O 1
ATOM 853 N N . MET A 1 103 ? 17.325 -13.345 -3.814 1.00 45.62 103 MET A N 1
ATOM 854 C CA . MET A 1 103 ? 16.093 -12.595 -4.045 1.00 45.62 103 MET A CA 1
ATOM 855 C C . MET A 1 103 ? 15.661 -12.776 -5.510 1.00 45.62 103 MET A C 1
ATOM 857 O O . MET A 1 103 ? 16.520 -12.940 -6.392 1.00 45.62 103 MET A O 1
ATOM 861 N N . PRO A 1 104 ? 14.347 -12.761 -5.796 1.00 53.06 104 PRO A N 1
ATOM 862 C CA . PRO A 1 104 ? 13.860 -12.839 -7.165 1.00 53.06 104 PRO A CA 1
ATOM 863 C C . PRO A 1 104 ? 14.620 -11.845 -8.062 1.00 53.06 104 PRO A C 1
ATOM 865 O O . PRO A 1 104 ? 14.853 -10.706 -7.664 1.00 53.06 104 PRO A O 1
ATOM 868 N N . TYR A 1 105 ? 15.020 -12.283 -9.259 1.00 58.62 105 TYR A N 1
ATOM 869 C CA . TYR A 1 105 ? 15.610 -11.426 -10.304 1.00 58.62 105 TYR A CA 1
ATOM 870 C C . TYR A 1 105 ? 16.997 -10.828 -10.010 1.00 58.62 105 TYR A C 1
ATOM 872 O O . TYR A 1 105 ? 17.367 -9.824 -10.612 1.00 58.62 105 TYR A O 1
ATOM 880 N N . ARG A 1 106 ? 17.812 -11.474 -9.158 1.00 62.94 106 ARG A N 1
ATOM 881 C CA . ARG A 1 106 ? 19.199 -11.043 -8.853 1.00 62.94 106 ARG A CA 1
ATOM 882 C C . ARG A 1 106 ? 19.284 -9.665 -8.175 1.00 62.94 106 ARG A C 1
ATOM 884 O O . ARG A 1 106 ? 20.299 -8.985 -8.298 1.00 62.94 106 ARG A O 1
ATOM 891 N N . ILE A 1 107 ? 18.224 -9.264 -7.480 1.00 70.88 107 ILE A N 1
ATOM 892 C CA . ILE A 1 107 ? 18.206 -8.068 -6.634 1.00 70.88 107 ILE A CA 1
ATOM 893 C C . ILE A 1 107 ? 19.059 -8.359 -5.399 1.00 70.88 107 ILE A C 1
ATOM 895 O O . ILE A 1 107 ? 18.962 -9.446 -4.832 1.00 70.88 107 ILE A O 1
ATOM 899 N N . THR A 1 108 ? 19.919 -7.436 -4.990 1.00 74.44 108 THR A N 1
ATOM 900 C CA . THR A 1 108 ? 20.697 -7.605 -3.756 1.00 74.44 108 THR A CA 1
ATOM 901 C C . THR A 1 108 ? 20.046 -6.844 -2.605 1.00 74.44 108 THR A C 1
ATOM 903 O O . THR A 1 108 ? 19.206 -5.974 -2.830 1.00 74.44 108 THR A O 1
ATOM 906 N N . GLU A 1 109 ? 20.383 -7.170 -1.355 1.00 73.88 109 GLU A N 1
ATOM 907 C CA . GLU A 1 109 ? 19.833 -6.446 -0.198 1.00 73.88 109 GLU A CA 1
ATOM 908 C C . GLU A 1 109 ? 20.155 -4.948 -0.283 1.00 73.88 109 GLU A C 1
ATOM 910 O O . GLU A 1 109 ? 19.306 -4.108 0.001 1.00 73.88 109 GLU A O 1
ATOM 915 N N . GLU A 1 110 ? 21.328 -4.596 -0.811 1.00 77.06 110 GLU A N 1
ATOM 916 C CA . GLU A 1 110 ? 21.756 -3.208 -0.988 1.00 77.06 110 GLU A CA 1
ATOM 917 C C . GLU A 1 110 ? 20.899 -2.432 -2.004 1.00 77.06 110 GLU A C 1
ATOM 919 O O . GLU A 1 110 ? 20.811 -1.204 -1.926 1.00 77.06 110 GLU A O 1
ATOM 924 N N . ASP A 1 111 ? 20.250 -3.116 -2.953 1.00 73.25 111 ASP A N 1
ATOM 925 C CA . ASP A 1 111 ? 19.332 -2.490 -3.915 1.00 73.25 111 ASP A CA 1
ATOM 926 C C . ASP A 1 111 ? 18.022 -2.030 -3.256 1.00 73.25 111 ASP A C 1
ATOM 928 O O . ASP A 1 111 ? 17.335 -1.138 -3.770 1.00 73.25 111 ASP A O 1
ATOM 932 N N . VAL A 1 112 ? 17.674 -2.639 -2.120 1.00 79.44 112 VAL A N 1
ATOM 933 C CA . VAL A 1 112 ? 16.379 -2.501 -1.442 1.00 79.44 112 VAL A CA 1
ATOM 934 C C . VAL A 1 112 ? 16.474 -1.950 -0.016 1.00 79.44 112 VAL A C 1
ATOM 936 O O . VAL A 1 112 ? 15.438 -1.672 0.589 1.00 79.44 112 VAL A O 1
ATOM 939 N N . ASP A 1 113 ? 17.691 -1.752 0.492 1.00 79.12 113 ASP A N 1
ATOM 940 C CA . ASP A 1 113 ? 17.975 -1.261 1.847 1.00 79.12 113 ASP A CA 1
ATOM 941 C C . ASP A 1 113 ? 17.600 0.222 2.040 1.00 79.12 113 ASP A C 1
ATOM 943 O O . ASP A 1 113 ? 17.191 0.659 3.115 1.00 79.12 113 ASP A O 1
ATOM 947 N N . MET A 1 114 ? 17.672 1.028 0.977 1.00 79.00 114 MET A N 1
ATOM 948 C CA . MET A 1 114 ? 17.407 2.466 1.066 1.00 79.00 114 MET A CA 1
ATOM 949 C C . MET A 1 114 ? 15.935 2.809 0.809 1.00 79.00 114 MET A C 1
ATOM 951 O O . MET A 1 114 ? 15.423 2.585 -0.284 1.00 79.00 114 MET A O 1
ATOM 955 N N . GLU A 1 115 ? 15.270 3.468 1.763 1.00 82.25 115 GLU A N 1
ATOM 956 C CA . GLU A 1 115 ? 13.943 4.048 1.520 1.00 82.25 115 GLU A CA 1
ATOM 957 C C . GLU A 1 115 ? 14.037 5.265 0.579 1.00 82.25 115 GLU A C 1
ATOM 959 O O . GLU A 1 115 ? 14.717 6.252 0.868 1.00 82.25 115 GLU A O 1
ATOM 964 N N . LEU A 1 116 ? 13.311 5.225 -0.544 1.00 86.81 116 LEU A N 1
ATOM 965 C CA . LEU A 1 116 ? 13.228 6.346 -1.482 1.00 86.81 116 LEU A CA 1
ATOM 966 C C . LEU A 1 116 ? 12.042 7.270 -1.178 1.00 86.81 116 LEU A C 1
ATOM 968 O O . LEU A 1 116 ? 10.886 6.854 -1.063 1.00 86.81 116 LEU A O 1
ATOM 972 N N . SER A 1 117 ? 12.313 8.575 -1.137 1.00 89.06 117 SER A N 1
ATOM 973 C CA . SER A 1 117 ? 11.277 9.609 -1.131 1.00 89.06 117 SER A CA 1
ATOM 974 C C . SER A 1 117 ? 10.544 9.673 -2.478 1.00 89.06 117 SER A C 1
ATOM 976 O O . SER A 1 117 ? 11.070 9.297 -3.525 1.00 89.06 117 SER A O 1
ATOM 978 N N . LYS A 1 118 ? 9.347 10.277 -2.495 1.00 88.56 118 LYS A N 1
ATOM 979 C CA . LYS A 1 118 ? 8.580 10.505 -3.737 1.00 88.56 118 LYS A CA 1
ATOM 980 C C . LYS A 1 118 ? 9.392 11.245 -4.809 1.00 88.56 118 LYS A C 1
ATOM 982 O O . LYS A 1 118 ? 9.276 10.947 -5.992 1.00 88.56 118 LYS A O 1
ATOM 987 N N . LYS A 1 119 ? 10.204 12.229 -4.403 1.00 90.31 119 LYS A N 1
ATOM 988 C CA . LYS A 1 119 ? 11.044 12.995 -5.336 1.00 90.31 119 LYS A CA 1
ATOM 989 C C . LYS A 1 119 ? 12.127 12.106 -5.953 1.00 90.31 119 LYS A C 1
ATOM 991 O O . LYS A 1 119 ? 12.365 12.205 -7.151 1.00 90.31 119 LYS A O 1
ATOM 996 N N . GLN A 1 120 ? 12.761 11.244 -5.155 1.00 90.38 120 GLN A N 1
ATOM 997 C CA . GLN A 1 120 ? 13.767 10.294 -5.641 1.00 90.38 120 GLN A CA 1
ATOM 998 C C . GLN A 1 120 ? 13.150 9.237 -6.560 1.00 90.38 120 GLN A C 1
ATOM 1000 O O . GLN A 1 120 ? 13.712 8.965 -7.611 1.00 90.38 120 GLN A O 1
ATOM 1005 N N . LEU A 1 121 ? 11.965 8.726 -6.222 1.00 91.75 121 LEU A N 1
ATOM 1006 C CA . LEU A 1 121 ? 11.197 7.810 -7.067 1.00 91.75 121 LEU A CA 1
ATOM 1007 C C . LEU A 1 121 ? 10.871 8.409 -8.441 1.00 91.75 121 LEU A C 1
ATOM 1009 O O . LEU A 1 121 ? 11.136 7.791 -9.467 1.00 91.75 121 LEU A O 1
ATOM 1013 N N . ASN A 1 122 ? 10.374 9.647 -8.472 1.00 90.38 122 ASN A N 1
ATOM 1014 C CA . ASN A 1 122 ? 10.104 10.340 -9.731 1.00 90.38 122 ASN A CA 1
ATOM 1015 C C . ASN A 1 122 ? 11.390 10.559 -10.550 1.00 90.38 122 ASN A C 1
ATOM 1017 O O . ASN A 1 122 ? 11.372 10.437 -11.771 1.00 90.38 122 ASN A O 1
ATOM 1021 N N . LYS A 1 123 ? 12.516 10.879 -9.893 1.00 92.31 123 LYS A N 1
ATOM 1022 C CA . LYS A 1 123 ? 13.820 11.009 -10.566 1.00 92.31 123 LYS A CA 1
ATOM 1023 C C . LYS A 1 123 ? 14.298 9.674 -11.143 1.00 92.31 123 LYS A C 1
ATOM 1025 O O . LYS A 1 123 ? 14.806 9.677 -12.256 1.00 92.31 123 LYS A O 1
ATOM 1030 N N . LEU A 1 124 ? 14.116 8.571 -10.414 1.00 90.50 124 LEU A N 1
ATOM 1031 C CA . LEU A 1 124 ? 14.456 7.221 -10.867 1.00 90.50 124 LEU A CA 1
ATOM 1032 C C . LEU A 1 124 ? 13.667 6.863 -12.132 1.00 90.50 124 LEU A C 1
ATOM 1034 O O . LEU A 1 124 ? 14.273 6.570 -13.156 1.00 90.50 124 LEU A O 1
ATOM 1038 N N . ILE A 1 125 ? 12.340 7.014 -12.105 1.00 90.94 125 ILE A N 1
ATOM 1039 C CA . ILE A 1 125 ? 11.479 6.763 -13.272 1.00 90.94 125 ILE A CA 1
ATOM 1040 C C . ILE A 1 125 ? 11.895 7.600 -14.486 1.00 90.94 125 ILE A C 1
ATOM 1042 O O . ILE A 1 125 ? 11.961 7.100 -15.606 1.00 90.94 125 ILE A O 1
ATOM 1046 N N . ASN A 1 126 ? 12.174 8.886 -14.274 1.00 90.81 126 ASN A N 1
ATOM 1047 C CA . ASN A 1 126 ? 12.548 9.797 -15.356 1.00 90.81 126 ASN A CA 1
ATOM 1048 C C . ASN A 1 126 ? 13.986 9.592 -15.852 1.00 90.81 126 ASN A C 1
ATOM 1050 O O . ASN A 1 126 ? 14.374 10.210 -16.840 1.00 90.81 126 ASN A O 1
ATOM 1054 N N . SER A 1 127 ? 14.785 8.773 -15.162 1.00 91.44 127 SER A N 1
ATOM 1055 C CA . SER A 1 127 ? 16.148 8.440 -15.581 1.00 91.44 127 SER A CA 1
ATOM 1056 C C . SER A 1 127 ? 16.202 7.308 -16.605 1.00 91.44 127 SER A C 1
ATOM 1058 O O . SER A 1 127 ? 17.224 7.154 -17.274 1.00 91.44 127 SER A O 1
ATOM 1060 N N . PHE A 1 128 ? 15.117 6.542 -16.748 1.00 90.56 128 PHE A N 1
ATOM 1061 C CA . PHE A 1 128 ? 15.043 5.454 -17.711 1.00 90.56 128 PHE A CA 1
ATOM 1062 C C . PHE A 1 128 ? 15.004 5.983 -19.147 1.00 90.56 128 PHE A C 1
ATOM 1064 O O . PHE A 1 128 ? 14.392 7.013 -19.440 1.00 90.56 128 PHE A O 1
ATOM 1071 N N . GLY A 1 129 ? 15.681 5.261 -20.043 1.00 89.38 129 GLY A N 1
ATOM 1072 C CA . GLY A 1 129 ? 15.620 5.502 -21.482 1.00 89.38 129 GLY A CA 1
ATOM 1073 C C . GLY A 1 129 ? 14.266 5.086 -22.076 1.00 89.38 129 GLY A C 1
ATOM 1074 O O . GLY A 1 129 ? 13.324 4.820 -21.334 1.00 89.38 129 GLY A O 1
ATOM 1075 N N . PRO A 1 130 ? 14.141 4.996 -23.410 1.00 89.00 130 PRO A N 1
ATOM 1076 C CA . PRO A 1 130 ? 12.902 4.545 -24.055 1.00 89.00 130 PRO A CA 1
ATOM 1077 C C . PRO A 1 130 ? 12.563 3.076 -23.754 1.00 89.00 130 PRO A C 1
ATOM 1079 O O . PRO A 1 130 ? 11.402 2.689 -23.817 1.00 89.00 130 PRO A O 1
ATOM 1082 N N . LEU A 1 131 ? 13.573 2.274 -23.412 1.00 90.19 131 LEU A N 1
ATOM 1083 C CA . LEU A 1 131 ? 13.420 0.885 -23.001 1.00 90.19 131 LEU A CA 1
ATOM 1084 C C . LEU A 1 131 ? 13.861 0.736 -21.548 1.00 90.19 131 LEU A C 1
ATOM 1086 O O . LEU A 1 131 ? 14.881 1.313 -21.151 1.00 90.19 131 LEU A O 1
ATOM 1090 N N . ILE A 1 132 ? 13.120 -0.068 -20.792 1.00 88.06 132 ILE A N 1
ATOM 1091 C CA . ILE A 1 132 ? 13.452 -0.433 -19.418 1.00 88.06 132 ILE A CA 1
ATOM 1092 C C . ILE A 1 132 ? 13.771 -1.925 -19.346 1.00 88.06 132 ILE A C 1
ATOM 1094 O O . ILE A 1 132 ? 13.142 -2.754 -20.002 1.00 88.06 132 ILE A O 1
ATOM 1098 N N . VAL A 1 133 ? 14.799 -2.266 -18.570 1.00 84.81 133 VAL A N 1
ATOM 1099 C CA . VAL A 1 133 ? 15.142 -3.663 -18.306 1.00 84.81 133 VAL A CA 1
ATOM 1100 C C . VAL A 1 133 ? 14.341 -4.177 -17.120 1.00 84.81 133 VAL A C 1
ATOM 1102 O O . VAL A 1 133 ? 14.076 -3.446 -16.168 1.00 84.81 133 VAL A O 1
ATOM 1105 N N . GLU A 1 134 ? 14.027 -5.468 -17.151 1.00 83.44 134 GLU A N 1
ATOM 1106 C CA . GLU A 1 134 ? 13.246 -6.152 -16.120 1.00 83.44 134 GLU A CA 1
ATOM 1107 C C . GLU A 1 134 ? 13.718 -5.805 -14.693 1.00 83.44 134 GLU A C 1
ATOM 1109 O O . GLU A 1 134 ? 12.932 -5.367 -13.855 1.00 83.44 134 GLU A O 1
ATOM 1114 N N . TYR A 1 135 ? 15.025 -5.904 -14.433 1.00 85.38 135 TYR A N 1
ATOM 1115 C CA . TYR A 1 135 ? 15.640 -5.584 -13.139 1.00 85.38 135 TYR A CA 1
ATOM 1116 C C . TYR A 1 135 ? 15.269 -4.187 -12.603 1.00 85.38 135 TYR A C 1
ATOM 1118 O O . TYR A 1 135 ? 14.908 -4.046 -11.431 1.00 85.38 135 TYR A O 1
ATOM 1126 N N . ASP A 1 136 ? 15.291 -3.166 -13.463 1.00 87.19 136 ASP A N 1
ATOM 1127 C CA . ASP A 1 136 ? 14.971 -1.789 -13.080 1.00 87.19 136 ASP A CA 1
ATOM 1128 C C . ASP A 1 136 ? 13.486 -1.628 -12.747 1.00 87.19 136 ASP A C 1
ATOM 1130 O O . ASP A 1 136 ? 13.127 -0.874 -11.835 1.00 87.19 136 ASP A O 1
ATOM 1134 N N . MET A 1 137 ? 12.611 -2.374 -13.427 1.00 88.31 137 MET A N 1
ATOM 1135 C CA . MET A 1 137 ? 11.189 -2.391 -13.101 1.00 88.31 137 MET A CA 1
ATOM 1136 C C . MET A 1 137 ? 10.945 -2.977 -11.715 1.00 88.31 137 MET A C 1
ATOM 1138 O O . MET A 1 137 ? 10.204 -2.387 -10.929 1.00 88.31 137 MET A O 1
ATOM 1142 N N . TYR A 1 138 ? 11.577 -4.114 -11.397 1.00 87.94 138 TYR A N 1
ATOM 1143 C CA . TYR A 1 138 ? 11.433 -4.769 -10.095 1.00 87.94 138 TYR A CA 1
ATOM 1144 C C . TYR A 1 138 ? 11.877 -3.855 -8.957 1.00 87.94 138 TYR A C 1
ATOM 1146 O O . TYR A 1 138 ? 11.137 -3.677 -7.986 1.00 87.94 138 TYR A O 1
ATOM 1154 N N . ILE A 1 139 ? 13.054 -3.242 -9.089 1.00 89.06 139 ILE A N 1
ATOM 1155 C CA . ILE A 1 139 ? 13.583 -2.313 -8.085 1.00 89.06 139 ILE A CA 1
ATOM 1156 C C . ILE A 1 139 ? 12.669 -1.098 -7.942 1.00 89.06 139 ILE A C 1
ATOM 1158 O O . ILE A 1 139 ? 12.316 -0.707 -6.827 1.00 89.06 139 ILE A O 1
ATOM 1162 N N . THR A 1 140 ? 12.233 -0.514 -9.057 1.00 91.44 140 THR A N 1
ATOM 1163 C CA . THR A 1 140 ? 11.348 0.655 -9.027 1.00 91.44 140 THR A CA 1
ATOM 1164 C C . THR A 1 140 ? 10.013 0.321 -8.373 1.00 91.44 140 THR A C 1
ATOM 1166 O O . THR A 1 140 ? 9.552 1.060 -7.500 1.00 91.44 140 THR A O 1
ATOM 1169 N N . PHE A 1 141 ? 9.407 -0.807 -8.748 1.00 92.12 141 PHE A N 1
ATOM 1170 C CA . PHE A 1 141 ? 8.164 -1.289 -8.158 1.00 92.12 141 PHE A CA 1
ATOM 1171 C C . PHE A 1 141 ? 8.318 -1.528 -6.655 1.00 92.12 141 PHE A C 1
ATOM 1173 O O . PHE A 1 141 ? 7.476 -1.068 -5.880 1.00 92.12 141 PHE A O 1
ATOM 1180 N N . TYR A 1 142 ? 9.404 -2.181 -6.231 1.00 91.00 142 TYR A N 1
ATOM 1181 C CA . TYR A 1 142 ? 9.703 -2.407 -4.819 1.00 91.00 142 TYR A CA 1
ATOM 1182 C C . TYR A 1 142 ? 9.740 -1.088 -4.041 1.00 91.00 142 TYR A C 1
ATOM 1184 O O . TYR A 1 142 ? 9.011 -0.927 -3.058 1.00 91.00 142 TYR A O 1
ATOM 1192 N N . HIS A 1 143 ? 10.515 -0.107 -4.511 1.00 91.38 143 HIS A N 1
ATOM 1193 C CA . HIS A 1 143 ? 10.639 1.182 -3.829 1.00 91.38 143 HIS A CA 1
ATOM 1194 C C . HIS A 1 143 ? 9.316 1.954 -3.791 1.00 91.38 143 HIS A C 1
ATOM 1196 O O . HIS A 1 143 ? 8.964 2.534 -2.760 1.00 91.38 143 HIS A O 1
ATOM 1202 N N . TYR A 1 144 ? 8.529 1.919 -4.872 1.00 91.88 144 TYR A N 1
ATOM 1203 C CA . TYR A 1 144 ? 7.183 2.499 -4.887 1.00 91.88 144 TYR A CA 1
ATOM 1204 C C . TYR A 1 144 ? 6.250 1.825 -3.890 1.00 91.88 144 TYR A C 1
ATOM 1206 O O . TYR A 1 144 ? 5.524 2.500 -3.154 1.00 91.88 144 TYR A O 1
ATOM 1214 N N . HIS A 1 145 ? 6.262 0.497 -3.856 1.00 91.75 145 HIS A N 1
ATOM 1215 C CA . HIS A 1 145 ? 5.459 -0.279 -2.931 1.00 91.75 145 HIS A CA 1
ATOM 1216 C C . HIS A 1 145 ? 5.832 0.071 -1.484 1.00 91.75 145 HIS A C 1
ATOM 1218 O O . HIS A 1 145 ? 4.948 0.458 -0.718 1.00 91.75 145 HIS A O 1
ATOM 1224 N N . CYS A 1 146 ? 7.120 0.079 -1.131 1.00 90.62 146 CYS A N 1
ATOM 1225 C CA . CYS A 1 146 ? 7.610 0.497 0.187 1.00 90.62 146 CYS A CA 1
ATOM 1226 C C . CYS A 1 146 ? 7.163 1.921 0.556 1.00 90.62 146 CYS A C 1
ATOM 1228 O O . CYS A 1 146 ? 6.608 2.143 1.638 1.00 90.62 146 CYS A O 1
ATOM 1230 N N . TYR A 1 147 ? 7.290 2.881 -0.366 1.00 91.81 147 TYR A N 1
ATOM 1231 C CA . TYR A 1 147 ? 6.803 4.250 -0.172 1.00 91.81 147 TYR A CA 1
ATOM 1232 C C . TYR A 1 147 ? 5.294 4.302 0.138 1.00 91.81 147 TYR A C 1
ATOM 1234 O O . TYR A 1 147 ? 4.838 5.024 1.038 1.00 91.81 147 TYR A O 1
ATOM 1242 N N . LEU A 1 148 ? 4.486 3.517 -0.575 1.00 91.31 148 LEU A N 1
ATOM 1243 C CA . LEU A 1 148 ? 3.044 3.441 -0.347 1.00 91.31 148 LEU A CA 1
ATOM 1244 C C . LEU A 1 148 ? 2.704 2.763 0.988 1.00 91.31 148 LEU A C 1
ATOM 1246 O O . LEU A 1 148 ? 1.808 3.232 1.700 1.00 91.31 148 LEU A O 1
ATOM 1250 N N . GLN A 1 149 ? 3.448 1.726 1.382 1.00 91.25 149 GLN A N 1
ATOM 1251 C CA . GLN A 1 149 ? 3.319 1.101 2.700 1.00 91.25 149 GLN A CA 1
ATOM 1252 C C . GLN A 1 149 ? 3.637 2.087 3.827 1.00 91.25 149 GLN A C 1
ATOM 1254 O O . GLN A 1 149 ? 2.898 2.169 4.812 1.00 91.25 149 GLN A O 1
ATOM 1259 N N . HIS A 1 150 ? 4.683 2.894 3.668 1.00 89.31 150 HIS A N 1
ATOM 1260 C CA . HIS A 1 150 ? 5.031 3.938 4.622 1.00 89.31 150 HIS A CA 1
ATOM 1261 C C . HIS A 1 150 ? 3.894 4.968 4.771 1.00 89.31 150 HIS A C 1
ATOM 1263 O O . HIS A 1 150 ? 3.492 5.328 5.884 1.00 89.31 150 HIS A O 1
ATOM 1269 N N . ASN A 1 151 ? 3.295 5.409 3.662 1.00 87.12 151 ASN A N 1
ATOM 1270 C CA . ASN A 1 151 ? 2.132 6.303 3.702 1.00 87.12 151 ASN A CA 1
ATOM 1271 C C . ASN A 1 151 ? 0.915 5.664 4.381 1.00 87.12 151 ASN A C 1
ATOM 1273 O O . ASN A 1 151 ? 0.181 6.341 5.108 1.00 87.12 151 ASN A O 1
ATOM 1277 N N . TYR A 1 152 ? 0.717 4.361 4.200 1.00 88.69 152 TYR A N 1
ATOM 1278 C CA . TYR A 1 152 ? -0.313 3.620 4.915 1.00 88.69 152 TYR A CA 1
ATOM 1279 C C . TYR A 1 152 ? -0.061 3.593 6.431 1.00 88.69 152 TYR A C 1
ATOM 1281 O O . TYR A 1 152 ? -0.979 3.863 7.208 1.00 88.69 152 TYR A O 1
ATOM 1289 N N . ARG A 1 153 ? 1.187 3.380 6.874 1.00 87.12 153 ARG A N 1
ATOM 1290 C CA . ARG A 1 153 ? 1.565 3.464 8.300 1.00 87.12 153 ARG A CA 1
ATOM 1291 C C . ARG A 1 153 ? 1.243 4.840 8.895 1.00 87.12 153 ARG A C 1
ATOM 1293 O O . ARG A 1 153 ? 0.713 4.931 10.000 1.00 87.12 153 ARG A O 1
ATOM 1300 N N . LYS A 1 154 ? 1.439 5.928 8.142 1.00 88.75 154 LYS A N 1
ATOM 1301 C CA . LYS A 1 154 ? 1.026 7.279 8.580 1.00 88.75 154 LYS A CA 1
ATOM 1302 C C . LYS A 1 154 ? -0.487 7.399 8.805 1.00 88.75 154 LYS A C 1
ATOM 1304 O O . LYS A 1 154 ? -0.911 8.132 9.700 1.00 88.75 154 LYS A O 1
ATOM 1309 N N . LEU A 1 155 ? -1.318 6.699 8.026 1.00 86.06 155 LEU A N 1
ATOM 1310 C CA . LEU A 1 155 ? -2.771 6.661 8.249 1.00 86.06 155 LEU A CA 1
ATOM 1311 C C . LEU A 1 155 ? -3.135 5.912 9.535 1.00 86.06 155 LEU A C 1
ATOM 1313 O O . LEU A 1 155 ? -4.093 6.306 10.201 1.00 86.06 155 LEU A O 1
ATOM 1317 N N . LEU A 1 156 ? -2.360 4.892 9.915 1.00 86.56 156 LEU A N 1
ATOM 1318 C CA . LEU A 1 156 ? -2.554 4.176 11.177 1.00 86.56 156 LEU A CA 1
ATOM 1319 C C . LEU A 1 156 ? -2.340 5.077 12.381 1.00 86.56 156 LEU A C 1
ATOM 1321 O O . LEU A 1 156 ? -3.224 5.183 13.223 1.00 86.56 156 LEU A O 1
ATOM 1325 N N . ILE A 1 157 ? -1.232 5.813 12.389 1.00 89.50 157 ILE A N 1
ATOM 1326 C CA . ILE A 1 157 ? -0.922 6.772 13.454 1.00 89.50 157 ILE A CA 1
ATOM 1327 C C . ILE A 1 157 ? -2.039 7.822 13.579 1.00 89.50 157 ILE A C 1
ATOM 1329 O O . ILE A 1 157 ? -2.417 8.226 14.678 1.00 89.50 157 ILE A O 1
ATOM 1333 N N . LYS A 1 158 ? -2.621 8.271 12.456 1.00 90.69 158 LYS A N 1
ATOM 1334 C CA . LYS A 1 158 ? -3.776 9.189 12.477 1.00 90.69 158 LYS A CA 1
ATOM 1335 C C . LYS A 1 158 ? -5.017 8.549 13.107 1.00 90.69 158 LYS A C 1
ATOM 1337 O O . LYS A 1 158 ? -5.761 9.244 13.798 1.00 90.69 158 LYS A O 1
ATOM 1342 N N . LEU A 1 159 ? -5.252 7.262 12.858 1.00 89.38 159 LEU A N 1
ATOM 1343 C CA . LEU A 1 159 ? -6.373 6.521 13.433 1.00 89.38 159 LEU A CA 1
ATOM 1344 C C . LEU A 1 159 ? -6.191 6.305 14.944 1.00 89.38 159 LEU A C 1
ATOM 1346 O O . LEU A 1 159 ? -7.143 6.500 15.693 1.00 89.38 159 LEU A O 1
ATOM 1350 N N . GLU A 1 160 ? -4.976 5.987 15.390 1.00 90.25 160 GLU A N 1
ATOM 1351 C CA . GLU A 1 160 ? -4.630 5.859 16.814 1.00 90.25 160 GLU A CA 1
ATOM 1352 C C . GLU A 1 160 ? -4.851 7.179 17.560 1.00 90.25 160 GLU A C 1
ATOM 1354 O O . GLU A 1 160 ? -5.604 7.225 18.530 1.00 90.25 160 GLU A O 1
ATOM 1359 N N . LYS A 1 161 ? -4.325 8.294 17.033 1.00 92.38 161 LYS A N 1
ATOM 1360 C CA . LYS A 1 161 ? -4.560 9.633 17.605 1.00 92.38 161 LYS A CA 1
ATOM 1361 C C . LYS A 1 161 ? -6.046 9.995 17.670 1.00 92.38 161 LYS A C 1
ATOM 1363 O O . LYS A 1 161 ? -6.490 10.682 18.591 1.00 92.38 161 LYS A O 1
ATOM 1368 N N . LEU A 1 162 ? -6.833 9.564 16.681 1.00 91.31 162 LEU A N 1
ATOM 1369 C CA . LEU A 1 162 ? -8.281 9.755 16.698 1.00 91.31 162 LEU A CA 1
ATOM 1370 C C . LEU A 1 162 ? -8.939 8.929 17.811 1.00 91.31 162 LEU A C 1
ATOM 1372 O O . LEU A 1 162 ? -9.806 9.462 18.504 1.00 91.31 162 LEU A O 1
ATOM 1376 N N . ALA A 1 163 ? -8.538 7.668 17.980 1.00 91.31 163 ALA A N 1
ATOM 1377 C CA . ALA A 1 163 ? -9.023 6.804 19.051 1.00 91.31 163 ALA A CA 1
ATOM 1378 C C . ALA A 1 163 ? -8.733 7.422 20.423 1.00 91.31 163 ALA A C 1
ATOM 1380 O O . ALA A 1 163 ? -9.661 7.607 21.202 1.00 91.31 163 ALA A O 1
ATOM 1381 N N . GLU A 1 164 ? -7.495 7.855 20.672 1.00 92.31 164 GLU A N 1
ATOM 1382 C CA . GLU A 1 164 ? -7.096 8.537 21.911 1.00 92.31 164 GLU A CA 1
ATOM 1383 C C . GLU A 1 164 ? -7.936 9.786 22.186 1.00 92.31 164 GLU A C 1
ATOM 1385 O O . GLU A 1 164 ? -8.457 9.968 23.288 1.00 92.31 164 GLU A O 1
ATOM 1390 N N . LYS A 1 165 ? -8.121 10.644 21.175 1.00 93.88 165 LYS A N 1
ATOM 1391 C CA . LYS A 1 165 ? -8.935 11.859 21.310 1.00 93.88 165 LYS A CA 1
ATOM 1392 C C . LYS A 1 165 ? -10.387 11.533 21.665 1.00 93.88 165 LYS A C 1
ATOM 1394 O O . LYS A 1 165 ? -10.987 12.218 22.494 1.00 93.88 165 LYS A O 1
ATOM 1399 N N . LEU A 1 166 ? -10.966 10.523 21.020 1.00 90.62 166 LEU A N 1
ATOM 1400 C CA . LEU A 1 166 ? -12.339 10.097 21.281 1.00 90.62 166 LEU A CA 1
ATOM 1401 C C . LEU A 1 166 ? -12.475 9.419 22.650 1.00 90.62 166 LEU A C 1
ATOM 1403 O O . LEU A 1 166 ? -13.442 9.702 23.353 1.00 90.62 166 LEU A O 1
ATOM 1407 N N . GLY A 1 167 ? -11.505 8.592 23.042 1.00 92.19 167 GLY A N 1
ATOM 1408 C CA . GLY A 1 167 ? -11.452 7.944 24.350 1.00 92.19 167 GLY A CA 1
ATOM 1409 C C . GLY A 1 167 ? -11.408 8.963 25.483 1.00 92.19 167 GLY A C 1
ATOM 1410 O O . GLY A 1 167 ? -12.268 8.927 26.359 1.00 92.19 167 GLY A O 1
ATOM 1411 N N . LYS A 1 168 ? -10.513 9.959 25.391 1.00 92.44 168 LYS A N 1
ATOM 1412 C CA . LYS A 1 168 ? -10.433 11.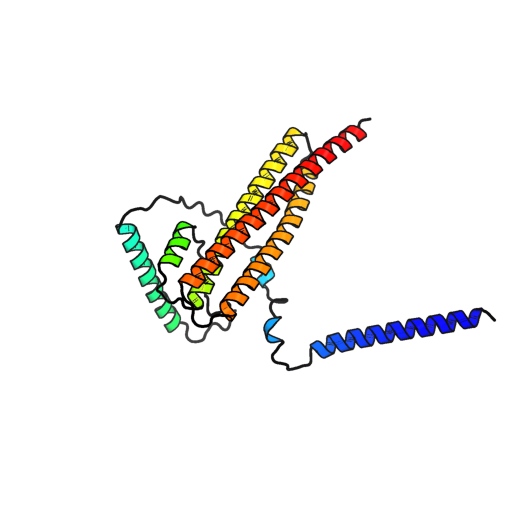073 26.354 1.00 92.44 168 LYS A CA 1
ATOM 1413 C C . LYS A 1 168 ? -11.744 11.853 26.450 1.00 92.44 168 LYS A C 1
ATOM 1415 O O . LYS A 1 168 ? -12.227 12.114 27.543 1.00 92.44 168 LYS A O 1
ATOM 1420 N N . ARG A 1 169 ? -12.362 12.189 25.310 1.00 92.56 169 ARG A N 1
ATOM 1421 C CA . ARG A 1 169 ? -13.640 12.929 25.272 1.00 92.56 169 ARG A CA 1
ATOM 1422 C C . ARG A 1 169 ? -14.796 12.171 25.934 1.00 92.56 169 ARG A C 1
ATOM 1424 O O . ARG A 1 169 ? -15.767 12.790 26.363 1.00 92.56 169 ARG A O 1
ATOM 1431 N N . HIS A 1 170 ? -14.737 10.845 25.942 1.00 89.50 170 HIS A N 1
ATOM 1432 C CA . HIS A 1 170 ? -15.806 9.985 26.439 1.00 89.50 170 HIS A CA 1
ATOM 1433 C C . HIS A 1 170 ? -15.447 9.252 27.734 1.00 89.50 170 HIS A C 1
ATOM 1435 O O . HIS A 1 170 ? -16.220 8.387 28.133 1.00 89.50 170 HIS A O 1
ATOM 1441 N N . TYR A 1 171 ? -14.332 9.618 28.381 1.00 91.44 171 TYR A N 1
ATOM 1442 C CA . TYR A 1 171 ? -13.843 9.012 29.625 1.00 91.44 171 TYR A CA 1
ATOM 1443 C C . TYR A 1 171 ? -13.774 7.479 29.553 1.00 91.44 171 TYR A C 1
ATOM 1445 O O . TYR A 1 171 ? -14.155 6.781 30.487 1.00 91.44 171 TYR A O 1
ATOM 1453 N N . ILE A 1 172 ? -13.336 6.953 28.406 1.00 91.69 172 ILE A N 1
ATOM 1454 C CA . ILE A 1 172 ? -13.166 5.509 28.220 1.00 91.69 172 ILE A CA 1
ATOM 1455 C C . ILE A 1 172 ? -11.864 5.085 28.915 1.00 91.69 172 ILE A C 1
ATOM 1457 O O . ILE A 1 172 ? -10.838 5.720 28.647 1.00 91.69 172 ILE A O 1
ATOM 1461 N N . PRO A 1 173 ? -11.884 4.036 29.761 1.00 92.44 173 PRO A N 1
ATOM 1462 C CA . PRO A 1 173 ? -10.677 3.466 30.354 1.00 92.44 173 PRO A CA 1
ATOM 1463 C C . PRO A 1 173 ? -9.634 3.078 29.301 1.00 92.44 173 PRO A C 1
ATOM 1465 O O . PRO A 1 173 ? -9.969 2.716 28.167 1.00 92.44 173 PRO A O 1
ATOM 1468 N N . SER A 1 174 ? -8.356 3.148 29.671 1.00 89.69 174 SER A N 1
ATOM 1469 C CA . SER A 1 174 ? -7.238 2.818 28.781 1.00 89.69 174 SER A CA 1
ATOM 1470 C C . SER A 1 174 ? -7.332 1.400 28.229 1.00 89.69 174 SER A C 1
ATOM 1472 O O . SER A 1 174 ? -7.037 1.181 27.055 1.00 89.69 174 SER A O 1
ATOM 1474 N N . GLU A 1 175 ? -7.774 0.456 29.053 1.00 90.38 175 GLU A N 1
ATOM 1475 C CA . GLU A 1 175 ? -7.848 -0.970 28.745 1.00 90.38 175 GLU A CA 1
ATOM 1476 C C . GLU A 1 175 ? -8.879 -1.228 27.637 1.00 90.38 175 GLU A C 1
ATOM 1478 O O . GLU A 1 175 ? -8.560 -1.837 26.613 1.00 90.38 175 GLU A O 1
ATOM 1483 N N . ASP A 1 176 ? -10.080 -0.665 27.787 1.00 90.00 176 ASP A N 1
ATOM 1484 C CA . ASP A 1 176 ? -11.171 -0.792 26.815 1.00 90.00 176 ASP A CA 1
ATOM 1485 C C . ASP A 1 176 ? -10.840 -0.086 25.494 1.00 90.00 176 ASP A C 1
ATOM 1487 O O . ASP A 1 176 ? -11.138 -0.576 24.399 1.00 90.00 176 ASP A O 1
ATOM 1491 N N . LEU A 1 177 ? -10.191 1.081 25.572 1.00 90.94 177 LEU A N 1
ATOM 1492 C CA . LEU A 1 177 ? -9.731 1.785 24.381 1.00 90.94 177 LEU A CA 1
ATOM 1493 C C . LEU A 1 177 ? -8.654 0.980 23.643 1.00 90.94 177 LEU A C 1
ATOM 1495 O O . LEU A 1 177 ? -8.670 0.923 22.410 1.00 90.94 177 LEU A O 1
ATOM 1499 N N . ASN A 1 178 ? -7.743 0.341 24.378 1.00 90.19 178 ASN A N 1
ATOM 1500 C CA . ASN A 1 178 ? -6.713 -0.510 23.802 1.00 90.19 178 ASN A CA 1
ATOM 1501 C C . ASN A 1 178 ? -7.325 -1.727 23.093 1.00 90.19 178 ASN A C 1
ATOM 1503 O O . ASN A 1 178 ? -6.920 -2.042 21.975 1.00 90.19 178 ASN A O 1
ATOM 1507 N N . GLU A 1 179 ? -8.354 -2.358 23.666 1.00 90.69 179 GLU A N 1
ATOM 1508 C CA . GLU A 1 179 ? -9.068 -3.465 23.018 1.00 90.69 179 GLU A CA 1
ATOM 1509 C C . GLU A 1 179 ? -9.684 -3.037 21.671 1.00 90.69 179 GLU A C 1
ATOM 1511 O O . GLU A 1 179 ? -9.496 -3.699 20.640 1.00 90.69 179 GLU A O 1
ATOM 1516 N N . LEU A 1 180 ? -10.353 -1.877 21.642 1.00 88.06 180 LEU A N 1
ATOM 1517 C CA . LEU A 1 180 ? -10.900 -1.302 20.408 1.00 88.06 180 LEU A CA 1
ATOM 1518 C C . LEU A 1 180 ? -9.799 -1.016 19.376 1.00 88.06 180 LEU A C 1
ATOM 1520 O O . LEU A 1 180 ? -9.942 -1.356 18.195 1.00 88.06 180 LEU A O 1
ATOM 1524 N N . CYS A 1 181 ? -8.677 -0.441 19.812 1.00 87.56 181 CYS A N 1
ATOM 1525 C CA . CYS A 1 181 ? -7.517 -0.187 18.962 1.00 87.56 181 CYS A CA 1
ATOM 1526 C C . CYS A 1 181 ? -6.932 -1.485 18.387 1.00 87.56 181 CYS A C 1
ATOM 1528 O O . CYS A 1 181 ? -6.657 -1.549 17.186 1.00 87.56 181 CYS A O 1
ATOM 1530 N N . MET A 1 182 ? -6.797 -2.541 19.192 1.00 88.44 182 MET A N 1
ATOM 1531 C CA . MET A 1 182 ? -6.285 -3.841 18.751 1.00 88.44 182 MET A CA 1
ATOM 1532 C C . MET A 1 182 ? -7.192 -4.496 17.706 1.00 88.44 182 MET A C 1
ATOM 1534 O O . MET A 1 182 ? -6.709 -5.011 16.691 1.00 88.44 182 MET A O 1
ATOM 1538 N N . LYS A 1 183 ? -8.516 -4.404 17.874 1.00 88.19 183 LYS A N 1
ATOM 1539 C CA . LYS A 1 183 ? -9.487 -4.854 16.864 1.00 88.19 183 LYS A CA 1
ATOM 1540 C C . LYS A 1 183 ? -9.328 -4.096 15.539 1.00 88.19 183 LYS A C 1
ATOM 1542 O O . LYS A 1 183 ? -9.346 -4.714 14.464 1.00 88.19 183 LYS A O 1
ATOM 1547 N N . CYS A 1 184 ? -9.127 -2.778 15.592 1.00 86.62 184 CYS A N 1
ATOM 1548 C CA . CYS A 1 184 ? -8.834 -1.974 14.404 1.00 86.62 184 CYS A CA 1
ATOM 1549 C C . CYS A 1 184 ? -7.508 -2.395 13.751 1.00 86.62 184 CYS A C 1
ATOM 1551 O O . CYS A 1 184 ? -7.492 -2.646 12.543 1.00 86.62 184 CYS A O 1
ATOM 1553 N N . LYS A 1 185 ? -6.426 -2.555 14.529 1.00 85.94 185 LYS A N 1
ATOM 1554 C CA . LYS A 1 185 ? -5.106 -3.003 14.045 1.00 85.94 185 LYS A CA 1
ATOM 1555 C C . LYS A 1 185 ? -5.179 -4.356 13.341 1.00 85.94 185 LYS A C 1
ATOM 1557 O O . LYS A 1 185 ? -4.664 -4.491 12.234 1.00 85.94 185 LYS A O 1
ATOM 1562 N N . LYS A 1 186 ? -5.893 -5.333 13.909 1.00 88.06 186 LYS A N 1
ATOM 1563 C CA . LYS A 1 186 ? -6.088 -6.657 13.293 1.00 88.06 186 LYS A CA 1
ATOM 1564 C C . LYS A 1 186 ? -6.814 -6.566 11.948 1.00 88.06 186 LYS A C 1
ATOM 1566 O O . LYS A 1 186 ? -6.421 -7.214 10.978 1.00 88.06 186 LYS A O 1
ATOM 1571 N N . THR A 1 187 ? -7.865 -5.750 11.871 1.00 87.25 187 THR A N 1
ATOM 1572 C CA . THR A 1 187 ? -8.624 -5.530 10.627 1.00 87.25 187 THR A CA 1
ATOM 1573 C C . THR A 1 187 ? -7.772 -4.847 9.558 1.00 87.25 187 THR A C 1
ATOM 1575 O O . THR A 1 187 ? -7.818 -5.223 8.386 1.00 87.25 187 THR A O 1
ATOM 1578 N N . ILE A 1 188 ? -6.969 -3.866 9.965 1.00 86.31 188 ILE A N 1
ATOM 1579 C CA . ILE A 1 188 ? -6.006 -3.173 9.109 1.00 86.31 188 ILE A CA 1
ATOM 1580 C C . ILE A 1 188 ? -4.968 -4.150 8.578 1.00 86.31 188 ILE A C 1
ATOM 1582 O O . ILE A 1 188 ? -4.802 -4.221 7.365 1.00 86.31 188 ILE A O 1
ATOM 1586 N N . GLY A 1 189 ? -4.311 -4.916 9.452 1.00 86.19 189 GLY A N 1
ATOM 1587 C CA . GLY A 1 189 ? -3.263 -5.858 9.062 1.00 86.19 189 GLY A CA 1
ATOM 1588 C C . GLY A 1 189 ? -3.742 -6.819 7.975 1.00 86.19 189 GLY A C 1
ATOM 1589 O O . GLY A 1 189 ? -3.088 -6.965 6.948 1.00 86.19 189 GLY A O 1
ATOM 1590 N N . LYS A 1 190 ? -4.955 -7.369 8.123 1.00 89.44 190 LYS A N 1
ATOM 1591 C CA . LYS A 1 190 ? -5.582 -8.216 7.093 1.00 89.44 190 LYS A CA 1
ATOM 1592 C C . LYS A 1 190 ? -5.807 -7.482 5.767 1.00 89.44 190 LYS A C 1
ATOM 1594 O O . LYS A 1 190 ? -5.508 -8.014 4.703 1.00 89.44 190 LYS A O 1
ATOM 1599 N N . LYS A 1 191 ? -6.351 -6.261 5.810 1.00 88.62 191 LYS A N 1
ATOM 1600 C CA . LYS A 1 191 ? -6.606 -5.463 4.597 1.00 88.62 191 LYS A CA 1
ATOM 1601 C C . LYS A 1 191 ? -5.304 -5.058 3.900 1.00 88.62 191 LYS A C 1
ATOM 1603 O O . LYS A 1 191 ? -5.276 -5.028 2.674 1.00 88.62 191 LYS A O 1
ATOM 1608 N N . MET A 1 192 ? -4.258 -4.774 4.671 1.00 87.44 192 MET A N 1
ATOM 1609 C CA . MET A 1 192 ? -2.926 -4.447 4.176 1.00 87.44 192 MET A CA 1
ATOM 1610 C C . MET A 1 192 ? -2.263 -5.653 3.513 1.00 87.44 192 MET A C 1
ATOM 1612 O O . MET A 1 192 ? -1.781 -5.537 2.393 1.00 87.44 192 MET A O 1
ATOM 1616 N N . LEU A 1 193 ? -2.323 -6.825 4.152 1.00 88.00 193 LEU A N 1
ATOM 1617 C CA . LEU A 1 193 ? -1.817 -8.074 3.584 1.00 88.00 193 LEU A CA 1
ATOM 1618 C C . LEU A 1 193 ? -2.472 -8.378 2.232 1.00 88.00 193 LEU A C 1
ATOM 1620 O O . LEU A 1 193 ? -1.780 -8.669 1.262 1.00 88.00 193 LEU A O 1
ATOM 1624 N N . ASN A 1 194 ? -3.797 -8.231 2.147 1.00 89.62 194 ASN A N 1
ATOM 1625 C CA . ASN A 1 194 ? -4.516 -8.409 0.888 1.00 89.62 194 ASN A CA 1
ATOM 1626 C C . ASN A 1 194 ? -4.065 -7.395 -0.169 1.00 89.62 194 ASN A C 1
ATOM 1628 O O . ASN A 1 194 ? -3.873 -7.763 -1.323 1.00 89.62 194 ASN A O 1
ATOM 1632 N N . LEU A 1 195 ? -3.900 -6.122 0.205 1.00 90.50 195 LEU A N 1
ATOM 1633 C CA . LEU A 1 195 ? -3.453 -5.091 -0.729 1.00 90.50 195 LEU A CA 1
ATOM 1634 C C . LEU A 1 195 ? -2.048 -5.400 -1.261 1.00 90.50 195 LEU A C 1
ATOM 1636 O O . LEU A 1 195 ? -1.849 -5.344 -2.470 1.00 90.50 195 LEU A O 1
ATOM 1640 N N . ASN A 1 196 ? -1.121 -5.806 -0.392 1.00 90.56 196 ASN A N 1
ATOM 1641 C CA . ASN A 1 196 ? 0.222 -6.241 -0.778 1.00 90.56 196 ASN A CA 1
ATOM 1642 C C . ASN A 1 196 ? 0.166 -7.439 -1.734 1.00 90.56 196 ASN A C 1
ATOM 1644 O O . ASN A 1 196 ? 0.778 -7.401 -2.796 1.00 90.56 196 ASN A O 1
ATOM 1648 N N . TYR A 1 197 ? -0.614 -8.473 -1.405 1.00 89.56 197 TYR A N 1
ATOM 1649 C CA . TYR A 1 197 ? -0.771 -9.654 -2.258 1.00 89.56 197 TYR A CA 1
ATOM 1650 C C . TYR A 1 197 ? -1.227 -9.282 -3.677 1.00 89.56 197 TYR A C 1
ATOM 1652 O O . TYR A 1 197 ? -0.594 -9.669 -4.657 1.00 89.56 197 TYR A O 1
ATOM 1660 N N . TYR A 1 198 ? -2.289 -8.479 -3.794 1.00 90.88 198 TYR A N 1
ATOM 1661 C CA . TYR A 1 198 ? -2.785 -8.048 -5.103 1.00 90.88 198 TYR A CA 1
ATOM 1662 C C . TYR A 1 198 ? -1.815 -7.119 -5.834 1.00 90.88 198 TYR A C 1
ATOM 1664 O O . TYR A 1 198 ? -1.808 -7.116 -7.057 1.00 90.88 198 TYR A O 1
ATOM 1672 N N . SER A 1 199 ? -0.995 -6.360 -5.105 1.00 91.38 199 SER A N 1
ATOM 1673 C CA . SER A 1 199 ? 0.036 -5.494 -5.687 1.00 91.38 199 SER A CA 1
ATOM 1674 C C . SER A 1 199 ? 1.092 -6.308 -6.411 1.00 91.38 199 SER A C 1
ATOM 1676 O O . SER A 1 199 ? 1.343 -6.071 -7.587 1.00 91.38 199 SER A O 1
ATOM 1678 N N . TYR A 1 200 ? 1.658 -7.297 -5.718 1.00 90.00 200 TYR A N 1
ATOM 1679 C CA . TYR A 1 200 ? 2.641 -8.195 -6.308 1.00 90.00 200 TYR A CA 1
ATOM 1680 C C . TYR A 1 200 ? 2.039 -8.975 -7.469 1.00 90.00 200 TYR A C 1
ATOM 1682 O O . TYR A 1 200 ? 2.626 -9.000 -8.541 1.00 90.00 200 TYR A O 1
ATOM 1690 N N . LYS A 1 201 ? 0.838 -9.544 -7.295 1.00 88.88 201 LYS A N 1
ATOM 1691 C CA . LYS A 1 201 ? 0.155 -10.257 -8.378 1.00 88.88 201 LYS A CA 1
ATOM 1692 C C . LYS A 1 201 ? -0.013 -9.379 -9.624 1.00 88.88 201 LYS A C 1
ATOM 1694 O O . LYS A 1 201 ? 0.335 -9.814 -10.710 1.00 88.88 201 LYS A O 1
ATOM 1699 N N . TYR A 1 202 ? -0.509 -8.153 -9.454 1.00 90.38 202 TYR A N 1
ATOM 1700 C CA . TYR A 1 202 ? -0.736 -7.230 -10.565 1.00 90.38 202 TYR A CA 1
ATOM 1701 C C . TYR A 1 202 ? 0.559 -6.870 -11.295 1.00 90.38 202 TYR A C 1
ATOM 1703 O O . TYR A 1 202 ? 0.586 -6.841 -12.520 1.00 90.38 202 TYR A O 1
ATOM 1711 N N . PHE A 1 203 ? 1.640 -6.652 -10.548 1.00 91.25 203 PHE A N 1
ATOM 1712 C CA . PHE A 1 203 ? 2.950 -6.394 -11.128 1.00 91.25 203 PHE A CA 1
ATOM 1713 C C . PHE A 1 203 ? 3.527 -7.606 -11.868 1.00 91.25 203 PHE A C 1
ATOM 1715 O O . PHE A 1 203 ? 4.027 -7.453 -12.974 1.00 91.25 203 PHE A O 1
ATOM 1722 N N . PHE A 1 204 ? 3.411 -8.813 -11.312 1.00 87.88 204 PHE A N 1
ATOM 1723 C CA . PHE A 1 204 ? 3.874 -10.025 -11.992 1.00 87.88 204 PHE A CA 1
ATOM 1724 C C . PHE A 1 204 ? 3.071 -10.336 -13.255 1.00 87.88 204 PHE A C 1
ATOM 1726 O O . PHE A 1 204 ? 3.650 -10.766 -14.247 1.00 87.88 204 PHE A O 1
ATOM 1733 N N . ASP A 1 205 ? 1.754 -10.118 -13.230 1.00 87.50 205 ASP A N 1
ATOM 1734 C CA . ASP A 1 205 ? 0.918 -10.254 -14.422 1.00 87.50 205 ASP A CA 1
ATOM 1735 C C . ASP A 1 205 ? 1.348 -9.234 -15.495 1.00 87.50 205 ASP A C 1
ATOM 1737 O O . ASP A 1 205 ? 1.509 -9.609 -16.652 1.00 87.50 205 ASP A O 1
ATOM 1741 N N . PHE A 1 206 ? 1.640 -7.986 -15.106 1.00 88.44 206 PHE A N 1
ATOM 1742 C CA . PHE A 1 206 ? 2.178 -6.963 -16.010 1.00 88.44 206 PHE A CA 1
ATOM 1743 C C . PHE A 1 206 ? 3.533 -7.363 -16.621 1.00 88.44 206 PHE A C 1
ATOM 1745 O O . PHE A 1 206 ? 3.664 -7.372 -17.843 1.00 88.44 206 PHE A O 1
ATOM 1752 N N . ALA A 1 207 ? 4.502 -7.754 -15.787 1.00 84.94 207 ALA A N 1
ATOM 1753 C CA . ALA A 1 207 ? 5.855 -8.102 -16.222 1.00 84.94 207 ALA A CA 1
ATOM 1754 C C . ALA A 1 207 ? 5.899 -9.386 -17.076 1.00 84.94 207 ALA A C 1
ATOM 1756 O O . ALA A 1 207 ? 6.735 -9.522 -17.967 1.00 84.94 207 ALA A O 1
ATOM 1757 N N . ARG A 1 208 ? 4.989 -10.344 -16.840 1.00 80.56 208 ARG A N 1
ATOM 1758 C CA . ARG A 1 208 ? 4.891 -11.573 -17.648 1.00 80.56 208 ARG A CA 1
ATOM 1759 C C . ARG A 1 208 ? 4.432 -11.286 -19.078 1.00 80.56 208 ARG A C 1
ATOM 1761 O O . ARG A 1 208 ? 4.880 -11.955 -20.007 1.00 80.56 208 ARG A O 1
ATOM 1768 N N . ASP A 1 209 ? 3.543 -10.317 -19.252 1.00 72.06 209 ASP A N 1
ATOM 1769 C CA . ASP A 1 209 ? 2.888 -10.041 -20.530 1.00 72.06 209 ASP A CA 1
ATOM 1770 C C . ASP A 1 209 ? 3.737 -9.131 -21.454 1.00 72.06 209 ASP A C 1
ATOM 1772 O O . ASP A 1 209 ? 3.267 -8.727 -22.522 1.00 72.06 209 ASP A O 1
ATOM 1776 N N . SER A 1 210 ? 4.977 -8.778 -21.072 1.00 61.09 210 SER A N 1
ATOM 1777 C CA . SER A 1 210 ? 5.829 -7.856 -21.840 1.00 61.09 210 SER A CA 1
ATOM 1778 C C . SER A 1 210 ? 7.341 -8.091 -21.638 1.00 61.09 210 SER A C 1
ATOM 1780 O O . SER A 1 210 ? 7.991 -7.347 -20.920 1.00 61.09 210 SER A O 1
ATOM 1782 N N . PRO A 1 211 ? 7.972 -9.070 -22.313 1.00 56.84 211 PRO A N 1
ATOM 1783 C CA . PRO A 1 211 ? 9.405 -9.356 -22.138 1.00 56.84 211 PRO A CA 1
ATOM 1784 C C . PRO A 1 211 ? 10.357 -8.269 -22.686 1.00 56.84 211 PRO A C 1
ATOM 1786 O O . PRO A 1 211 ? 11.558 -8.320 -22.431 1.00 56.84 211 PRO A O 1
ATOM 1789 N N . VAL A 1 212 ? 9.844 -7.293 -23.446 1.00 55.66 212 VAL A N 1
ATOM 1790 C CA . VAL A 1 212 ? 10.577 -6.101 -23.903 1.00 55.66 212 VAL A CA 1
ATOM 1791 C C . VAL A 1 212 ? 9.714 -4.893 -23.565 1.00 55.66 212 VAL A C 1
ATOM 1793 O O . VAL A 1 212 ? 8.620 -4.751 -24.113 1.00 55.66 212 VAL A O 1
ATOM 1796 N N . GLU A 1 213 ? 10.154 -4.063 -22.622 1.00 67.06 213 GLU A N 1
ATOM 1797 C CA . GLU A 1 213 ? 9.290 -3.033 -22.051 1.00 67.06 213 GLU A CA 1
ATOM 1798 C C . GLU A 1 213 ? 9.615 -1.630 -22.550 1.00 67.06 213 GLU A C 1
ATOM 1800 O O . GLU A 1 213 ? 10.702 -1.088 -22.345 1.00 67.06 213 GLU A O 1
ATOM 1805 N N . ASP A 1 214 ? 8.604 -1.044 -23.188 1.00 85.69 214 ASP A N 1
ATOM 1806 C CA . ASP A 1 214 ? 8.464 0.392 -23.363 1.00 85.69 21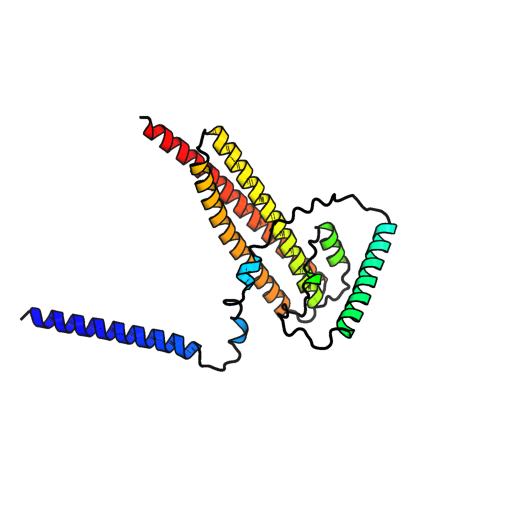4 ASP A CA 1
ATOM 1807 C C . ASP A 1 214 ? 8.344 1.052 -21.983 1.00 85.69 214 ASP A C 1
ATOM 1809 O O . ASP A 1 214 ? 7.399 0.795 -21.225 1.00 85.69 214 ASP A O 1
ATOM 1813 N N . THR A 1 215 ? 9.303 1.918 -21.663 1.00 90.75 215 THR A N 1
ATOM 1814 C CA . THR A 1 215 ? 9.334 2.673 -20.407 1.00 90.75 215 THR A CA 1
ATOM 1815 C C . THR A 1 215 ? 8.040 3.454 -20.177 1.00 90.75 215 THR A C 1
ATOM 1817 O O . THR A 1 215 ? 7.617 3.615 -19.030 1.00 90.75 215 THR A O 1
ATOM 1820 N N . GLU A 1 216 ? 7.384 3.940 -21.233 1.00 91.69 216 GLU A N 1
ATOM 1821 C CA . GLU A 1 216 ? 6.143 4.703 -21.100 1.00 91.69 216 GLU A CA 1
ATOM 1822 C C . GLU A 1 216 ? 4.989 3.823 -20.610 1.00 91.69 216 GLU A C 1
ATOM 1824 O O . GLU A 1 216 ? 4.248 4.201 -19.700 1.00 91.69 216 GLU A O 1
ATOM 1829 N N . ARG A 1 217 ? 4.897 2.589 -21.113 1.00 91.25 217 ARG A N 1
ATOM 1830 C CA . ARG A 1 217 ? 3.930 1.600 -20.624 1.00 91.25 217 ARG A CA 1
ATOM 1831 C C . ARG A 1 217 ? 4.155 1.284 -19.143 1.00 91.25 217 ARG A C 1
ATOM 1833 O O . ARG A 1 217 ? 3.186 1.195 -18.386 1.00 91.25 217 ARG A O 1
ATOM 1840 N N . PHE A 1 218 ? 5.412 1.159 -18.716 1.00 92.00 218 PHE A N 1
ATOM 1841 C CA . PHE A 1 218 ? 5.745 0.942 -17.306 1.00 92.00 218 PHE A CA 1
ATOM 1842 C C . PHE A 1 218 ? 5.375 2.143 -16.421 1.00 92.00 218 PHE A C 1
ATOM 1844 O O . PHE A 1 218 ? 4.845 1.964 -15.322 1.00 92.00 218 PHE A O 1
ATOM 1851 N N . LYS A 1 219 ? 5.576 3.377 -16.899 1.00 93.25 219 LYS A N 1
ATOM 1852 C CA . LYS A 1 219 ? 5.131 4.588 -16.189 1.00 93.25 219 LYS A CA 1
ATOM 1853 C C . LYS A 1 219 ? 3.622 4.611 -15.986 1.00 93.25 219 LYS A C 1
ATOM 1855 O O . LYS A 1 219 ? 3.181 4.806 -14.856 1.00 93.25 219 LYS A O 1
ATOM 1860 N N . ILE A 1 220 ? 2.852 4.345 -17.043 1.00 93.19 220 ILE A N 1
ATOM 1861 C CA . ILE A 1 220 ? 1.385 4.266 -16.974 1.00 93.19 220 ILE A CA 1
ATOM 1862 C C . ILE A 1 220 ? 0.964 3.213 -15.943 1.00 93.19 220 ILE A C 1
ATOM 1864 O O . ILE A 1 220 ? 0.137 3.484 -15.071 1.00 93.19 220 ILE A O 1
ATOM 1868 N N . PHE A 1 221 ? 1.597 2.035 -15.973 1.00 93.94 221 PHE A N 1
ATOM 1869 C CA . PHE A 1 221 ? 1.360 0.992 -14.979 1.00 93.94 221 PHE A CA 1
ATOM 1870 C C . PHE A 1 221 ? 1.611 1.481 -13.542 1.00 93.94 221 PHE A C 1
ATOM 1872 O O . PHE A 1 221 ? 0.784 1.242 -12.656 1.00 93.94 221 PHE A O 1
ATOM 1879 N N . LEU A 1 222 ? 2.728 2.172 -13.289 1.00 93.56 222 LEU A N 1
ATOM 1880 C CA . LEU A 1 222 ? 3.057 2.688 -11.957 1.00 93.56 222 LEU A CA 1
ATOM 1881 C C . LEU A 1 222 ? 2.075 3.766 -11.487 1.00 93.56 222 LEU A C 1
ATOM 1883 O O . LEU A 1 222 ? 1.715 3.790 -10.306 1.00 93.56 222 LEU A O 1
ATOM 1887 N N . GLU A 1 223 ? 1.625 4.645 -12.381 1.00 93.44 223 GLU A N 1
ATOM 1888 C CA . GLU A 1 223 ? 0.615 5.659 -12.072 1.00 93.44 223 GLU A CA 1
ATOM 1889 C C . GLU A 1 223 ? -0.712 5.013 -11.657 1.00 93.44 223 GLU A C 1
ATOM 1891 O O . GLU A 1 223 ? -1.229 5.301 -10.567 1.00 93.44 223 GLU A O 1
ATOM 1896 N N . ASP A 1 224 ? -1.201 4.058 -12.451 1.00 94.12 224 ASP A N 1
ATOM 1897 C CA . ASP A 1 224 ? -2.408 3.286 -12.153 1.00 94.12 224 ASP A CA 1
ATOM 1898 C C . ASP A 1 224 ? -2.287 2.533 -10.827 1.00 94.12 224 ASP A C 1
ATOM 1900 O O . ASP A 1 224 ? -3.190 2.567 -9.978 1.00 94.12 224 ASP A O 1
ATOM 1904 N N . PHE A 1 225 ? -1.145 1.879 -10.612 1.00 93.88 225 PHE A N 1
ATOM 1905 C CA . PHE A 1 225 ? -0.830 1.164 -9.384 1.00 93.88 225 PHE A CA 1
ATOM 1906 C C . PHE A 1 225 ? -0.924 2.080 -8.155 1.00 93.88 225 PHE A C 1
ATOM 1908 O O . PHE A 1 225 ? -1.624 1.769 -7.179 1.00 93.88 225 PHE A O 1
ATOM 1915 N N . VAL A 1 226 ? -0.268 3.240 -8.215 1.00 92.69 226 VAL A N 1
ATOM 1916 C CA . VAL A 1 226 ? -0.263 4.243 -7.146 1.00 92.69 226 VAL A CA 1
ATOM 1917 C C . VAL A 1 226 ? -1.676 4.753 -6.867 1.00 92.69 226 VAL A C 1
ATOM 1919 O O . VAL A 1 226 ? -2.070 4.900 -5.703 1.00 92.69 226 VAL A O 1
ATOM 1922 N N . ASP A 1 227 ? -2.469 5.005 -7.901 1.00 93.69 227 ASP A N 1
ATOM 1923 C CA . ASP A 1 227 ? -3.816 5.543 -7.749 1.00 93.69 227 ASP A CA 1
ATOM 1924 C C . ASP A 1 227 ? -4.821 4.511 -7.235 1.00 93.69 227 ASP A C 1
ATOM 1926 O O . ASP A 1 227 ? -5.683 4.833 -6.403 1.00 93.69 227 ASP A O 1
ATOM 1930 N N . VAL A 1 228 ? -4.693 3.243 -7.631 1.00 93.62 228 VAL A N 1
ATOM 1931 C CA . VAL A 1 228 ? -5.423 2.136 -6.999 1.00 93.62 228 VAL A CA 1
ATOM 1932 C C . VAL A 1 228 ? -5.077 2.062 -5.512 1.00 93.62 228 VAL A C 1
ATOM 1934 O O . VAL A 1 228 ? -5.990 2.017 -4.676 1.00 93.62 228 VAL A O 1
ATOM 1937 N N . TRP A 1 229 ? -3.793 2.133 -5.154 1.00 94.12 229 TRP A N 1
ATOM 1938 C CA . TRP A 1 229 ? -3.349 2.137 -3.760 1.00 94.12 229 TRP A CA 1
ATOM 1939 C C . TRP A 1 229 ? -3.941 3.284 -2.954 1.00 94.12 229 TRP A C 1
ATOM 1941 O O . TRP A 1 229 ? -4.557 3.049 -1.909 1.00 94.12 229 TRP A O 1
ATOM 1951 N N . LYS A 1 230 ? -3.827 4.527 -3.432 1.00 92.56 230 LYS A N 1
ATOM 1952 C CA . LYS A 1 230 ? -4.406 5.704 -2.761 1.00 92.56 230 LYS A CA 1
ATOM 1953 C C . LYS A 1 230 ? -5.910 5.543 -2.547 1.00 92.56 230 LYS A C 1
ATOM 1955 O O . LYS A 1 230 ? -6.407 5.769 -1.443 1.00 92.56 230 LYS A O 1
ATOM 1960 N N . ARG A 1 231 ? -6.654 5.108 -3.572 1.00 94.12 231 ARG A N 1
ATOM 1961 C CA . ARG A 1 231 ? -8.112 4.919 -3.473 1.00 94.12 231 ARG A CA 1
ATOM 1962 C C . ARG A 1 231 ? -8.474 3.842 -2.451 1.00 94.12 231 ARG A C 1
ATOM 1964 O O . ARG A 1 231 ? -9.349 4.062 -1.606 1.00 94.12 23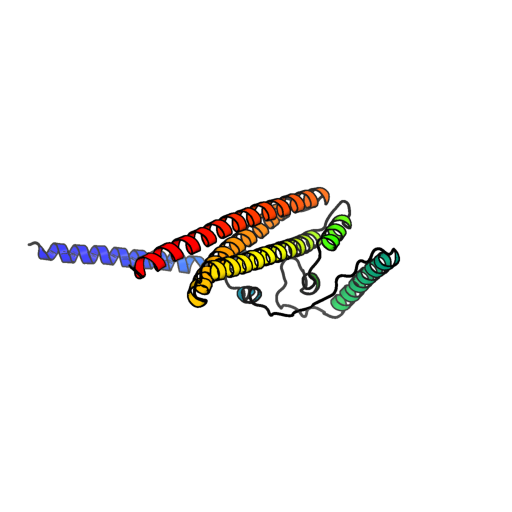1 ARG A O 1
ATOM 1971 N N . LYS A 1 232 ? -7.804 2.687 -2.494 1.00 93.56 232 LYS A N 1
ATOM 1972 C CA . LYS A 1 232 ? -8.060 1.564 -1.577 1.00 93.56 232 LYS A CA 1
ATOM 1973 C C . LYS A 1 232 ? -7.703 1.934 -0.141 1.00 93.56 232 LYS A C 1
ATOM 1975 O O . LYS A 1 232 ? -8.540 1.765 0.744 1.00 93.56 232 LYS A O 1
ATOM 1980 N N . THR A 1 233 ? -6.520 2.496 0.092 1.00 92.06 233 THR A N 1
ATOM 1981 C CA . THR A 1 233 ? -6.071 2.922 1.428 1.00 92.06 233 THR A CA 1
ATOM 1982 C C . THR A 1 233 ? -6.988 3.993 2.020 1.00 92.06 233 THR A C 1
ATOM 1984 O O . THR A 1 233 ? -7.405 3.870 3.173 1.00 92.06 233 THR A O 1
ATOM 1987 N N . GLN A 1 234 ? -7.425 4.972 1.222 1.00 92.50 234 GLN A N 1
ATOM 1988 C CA . GLN A 1 234 ? -8.379 5.989 1.665 1.00 92.50 234 GLN A CA 1
ATOM 1989 C C . GLN A 1 234 ? -9.756 5.400 2.004 1.00 92.50 234 GLN A C 1
ATOM 1991 O O . GLN A 1 234 ? -10.372 5.794 2.999 1.00 92.50 234 GLN A O 1
ATOM 1996 N N . LYS A 1 235 ? -10.251 4.438 1.215 1.00 93.50 235 LYS A N 1
ATOM 1997 C CA . LYS A 1 235 ? -11.506 3.724 1.509 1.00 93.50 235 LYS A CA 1
ATOM 1998 C C . LYS A 1 235 ? -11.402 2.933 2.816 1.00 93.50 235 LYS A C 1
ATOM 2000 O O . LYS A 1 235 ? -12.320 2.988 3.633 1.00 93.50 235 LYS A O 1
ATOM 2005 N N . ILE A 1 236 ? -10.279 2.246 3.031 1.00 91.56 236 ILE A N 1
ATOM 2006 C CA . ILE A 1 236 ? -9.992 1.507 4.268 1.00 91.56 236 ILE A CA 1
ATOM 2007 C C . ILE A 1 236 ? -9.998 2.462 5.465 1.00 91.56 236 ILE A C 1
ATOM 2009 O O . ILE A 1 236 ? -10.730 2.225 6.425 1.00 91.56 236 ILE A O 1
ATOM 2013 N N . TYR A 1 237 ? -9.263 3.574 5.381 1.00 91.50 237 TYR A N 1
ATOM 2014 C CA . TYR A 1 237 ? -9.206 4.580 6.440 1.00 91.50 237 TYR A CA 1
ATOM 2015 C C . TYR A 1 237 ? -10.592 5.152 6.778 1.00 91.50 237 TYR A C 1
ATOM 2017 O O . TYR A 1 237 ? -10.962 5.220 7.950 1.00 91.50 237 TYR A O 1
ATOM 2025 N N . LYS A 1 238 ? -11.396 5.512 5.766 1.00 93.69 238 LYS A N 1
ATOM 2026 C CA . LYS A 1 238 ? -12.768 6.009 5.969 1.00 93.69 238 LYS A CA 1
ATOM 2027 C C . LYS A 1 238 ? -13.657 4.981 6.681 1.00 93.69 238 LYS A C 1
ATOM 2029 O O . LYS A 1 238 ? -14.337 5.357 7.634 1.00 93.69 238 LYS A O 1
ATOM 2034 N N . SER A 1 239 ? -13.624 3.713 6.257 1.00 93.06 239 SER A N 1
ATOM 2035 C CA . SER A 1 239 ? -14.393 2.622 6.885 1.00 93.06 239 SER A CA 1
ATOM 2036 C C . SER A 1 239 ? -14.029 2.470 8.359 1.00 93.06 239 SER A C 1
ATOM 2038 O O . SER A 1 239 ? -14.893 2.521 9.228 1.00 93.06 239 SER A O 1
ATOM 2040 N N . LEU A 1 240 ? -12.731 2.386 8.654 1.00 91.06 240 LEU A N 1
ATOM 2041 C CA . LEU A 1 240 ? -12.236 2.179 10.014 1.00 91.06 240 LEU A CA 1
ATOM 2042 C C . LEU A 1 240 ? -12.530 3.365 10.923 1.00 91.06 240 LEU A C 1
ATOM 2044 O O . LEU A 1 240 ? -12.932 3.182 12.065 1.00 91.06 240 LEU A O 1
ATOM 2048 N N . LYS A 1 241 ? -12.388 4.592 10.412 1.00 93.56 241 LYS A N 1
ATOM 2049 C CA . LYS A 1 241 ? -12.775 5.802 11.141 1.00 93.56 241 LYS A CA 1
ATOM 2050 C C . LYS A 1 241 ? -14.253 5.755 11.547 1.00 93.56 241 LYS A C 1
ATOM 2052 O O . LYS A 1 241 ? -14.594 6.125 12.673 1.00 93.56 241 LYS A O 1
ATOM 2057 N N . GLN A 1 242 ? -15.128 5.323 10.639 1.00 93.62 242 GLN A N 1
ATOM 2058 C CA . GLN A 1 242 ? -16.560 5.192 10.910 1.00 93.62 242 GLN A CA 1
ATOM 2059 C C . GLN A 1 242 ? -16.851 4.076 11.919 1.00 93.62 242 GLN A C 1
ATOM 2061 O O . GLN A 1 242 ? -17.610 4.309 12.857 1.00 93.62 242 GLN A O 1
ATOM 2066 N N . GLU A 1 243 ? -16.244 2.900 11.753 1.00 91.75 243 GLU A N 1
ATOM 2067 C CA . GLU A 1 243 ? -16.374 1.759 12.670 1.00 91.75 243 GLU A CA 1
ATOM 2068 C C . GLU A 1 243 ? -15.914 2.120 14.086 1.00 91.75 243 GLU A C 1
ATOM 2070 O O . GLU A 1 243 ? -16.692 1.989 15.026 1.00 91.75 243 GLU A O 1
ATOM 2075 N N . LEU A 1 244 ? -14.717 2.696 14.229 1.00 92.25 244 LEU A N 1
ATOM 2076 C CA . LEU A 1 244 ? -14.173 3.148 15.511 1.00 92.25 244 LEU A CA 1
ATOM 2077 C C . LEU A 1 244 ? -15.106 4.151 16.204 1.00 92.25 244 LEU A C 1
ATOM 2079 O O . LEU A 1 244 ? -15.412 4.027 17.387 1.00 92.25 244 LEU A O 1
ATOM 2083 N N . THR A 1 245 ? -15.615 5.134 15.455 1.00 92.25 245 THR A N 1
ATOM 2084 C CA . THR A 1 245 ? -16.552 6.129 15.999 1.00 92.25 245 THR A CA 1
ATOM 2085 C C . THR A 1 245 ? -17.865 5.479 16.452 1.00 92.25 245 THR A C 1
ATOM 2087 O O . THR A 1 245 ? -18.438 5.888 17.464 1.00 92.25 245 THR A O 1
ATOM 2090 N N . LYS A 1 246 ? -18.369 4.483 15.709 1.00 92.69 246 LYS A N 1
ATOM 2091 C CA . LYS A 1 246 ? -19.583 3.734 16.070 1.00 92.69 246 LYS A CA 1
ATOM 2092 C C . LYS A 1 246 ? -19.363 2.894 17.327 1.00 92.69 246 LYS A C 1
ATOM 2094 O O . LYS A 1 246 ? -20.202 2.957 18.225 1.00 92.69 246 LYS A O 1
ATOM 2099 N N . ASP A 1 247 ? -18.249 2.173 17.410 1.00 90.56 247 ASP A N 1
ATOM 2100 C CA . ASP A 1 247 ? -17.913 1.315 18.550 1.00 90.56 247 ASP A CA 1
ATOM 2101 C C . ASP A 1 247 ? -17.760 2.145 19.836 1.00 90.56 247 ASP A C 1
ATOM 2103 O O . ASP A 1 247 ? -18.380 1.823 20.849 1.00 90.56 247 ASP A O 1
ATOM 2107 N N . ILE A 1 248 ? -17.080 3.295 19.771 1.00 89.81 248 ILE A N 1
ATOM 2108 C CA . ILE A 1 248 ? -16.952 4.236 20.899 1.00 89.81 248 ILE A CA 1
ATOM 2109 C C . ILE A 1 248 ? -18.315 4.793 21.343 1.00 89.81 248 ILE A C 1
ATOM 2111 O O . ILE A 1 248 ? -18.630 4.830 22.534 1.00 89.81 248 ILE A O 1
ATOM 2115 N N . LYS A 1 249 ? -19.178 5.197 20.401 1.00 89.44 249 LYS A N 1
ATOM 2116 C CA . LYS A 1 249 ? -20.537 5.666 20.734 1.00 89.44 249 LYS A CA 1
ATOM 2117 C C . LYS A 1 249 ? -21.380 4.565 21.380 1.00 89.44 249 LYS A C 1
ATOM 2119 O O . LYS A 1 249 ? -22.155 4.844 22.295 1.00 89.44 249 LYS A O 1
ATOM 2124 N N . LYS A 1 250 ? -21.252 3.326 20.900 1.00 89.31 250 LYS A N 1
ATOM 2125 C CA . LYS A 1 250 ? -21.957 2.160 21.443 1.00 89.31 250 LYS A CA 1
ATOM 2126 C C . LYS A 1 250 ? -21.473 1.829 22.853 1.00 89.31 250 LYS A C 1
ATOM 2128 O O . LYS A 1 250 ? -22.308 1.547 23.709 1.00 89.31 250 LYS A O 1
ATOM 2133 N N . TYR A 1 251 ? -20.165 1.913 23.093 1.00 87.81 251 TYR A N 1
ATOM 2134 C CA . TYR A 1 251 ? -19.575 1.764 24.420 1.00 87.81 251 TYR A CA 1
ATOM 2135 C C . TYR A 1 251 ? -20.199 2.761 25.406 1.00 87.81 251 TYR A C 1
ATOM 2137 O O . TYR A 1 251 ? -20.766 2.337 26.408 1.00 87.81 251 TYR A O 1
ATOM 2145 N N . LYS A 1 252 ? -20.243 4.057 25.054 1.00 81.25 252 LYS A N 1
ATOM 2146 C CA . LYS A 1 252 ? -20.875 5.093 25.893 1.00 81.25 252 LYS A CA 1
ATOM 2147 C C . LYS A 1 252 ? -22.333 4.773 26.252 1.00 81.25 252 LYS A C 1
ATOM 2149 O O . LYS A 1 252 ? -22.762 5.004 27.373 1.00 81.25 252 LYS A O 1
ATOM 2154 N N . ARG A 1 253 ? -23.127 4.267 25.303 1.00 84.56 253 ARG A N 1
ATOM 2155 C CA . ARG A 1 253 ? -24.534 3.912 25.578 1.00 84.56 253 ARG A CA 1
ATOM 2156 C C . ARG A 1 253 ? -24.649 2.761 26.575 1.00 84.56 253 ARG A C 1
ATOM 2158 O O . ARG A 1 253 ? -25.512 2.794 27.440 1.00 84.56 253 ARG A O 1
ATOM 2165 N N . ARG A 1 254 ? -23.786 1.751 26.447 1.00 84.56 254 ARG A N 1
ATOM 2166 C CA . ARG A 1 254 ? -23.768 0.587 27.342 1.00 84.56 254 ARG A CA 1
ATOM 2167 C C . ARG A 1 254 ? -23.266 0.936 28.733 1.00 84.56 254 ARG A C 1
ATOM 2169 O O . ARG A 1 254 ? -23.801 0.397 29.691 1.00 84.56 254 ARG A O 1
ATOM 2176 N N . SER A 1 255 ? -22.261 1.806 28.839 1.00 79.94 255 SER A N 1
ATOM 2177 C CA . SER A 1 255 ? -21.785 2.253 30.144 1.00 79.94 255 SER A CA 1
ATOM 2178 C C . SER A 1 255 ? -22.892 3.001 30.875 1.00 79.94 255 SER A C 1
ATOM 2180 O O . SER A 1 255 ? -23.183 2.633 31.998 1.00 79.94 255 SER A O 1
ATOM 2182 N N . LEU A 1 256 ? -23.601 3.928 30.221 1.00 73.44 256 LEU A N 1
ATOM 2183 C CA . LEU A 1 256 ? -24.730 4.642 30.833 1.00 73.44 256 LEU A CA 1
ATOM 2184 C C . LEU A 1 256 ? -25.840 3.709 31.344 1.00 73.44 256 LEU A C 1
ATOM 2186 O O . LEU A 1 256 ? -26.352 3.942 32.426 1.00 73.44 256 LEU A O 1
ATOM 2190 N N . LEU A 1 257 ? -26.169 2.639 30.614 1.00 74.38 257 LEU A N 1
ATOM 2191 C CA . LEU A 1 257 ? -27.190 1.662 31.025 1.00 74.38 257 LEU A CA 1
ATOM 2192 C C . LEU A 1 257 ? -26.778 0.769 32.205 1.00 74.38 257 LEU A C 1
ATOM 2194 O O . LEU A 1 257 ? -27.639 0.109 32.759 1.00 74.38 257 LEU A O 1
ATOM 2198 N N . LYS A 1 258 ? -25.490 0.693 32.567 1.00 70.50 258 LYS A N 1
ATOM 2199 C CA . LYS A 1 258 ? -25.037 -0.063 33.751 1.00 70.50 258 LYS A CA 1
ATOM 2200 C C . LYS A 1 258 ? -25.166 0.726 35.058 1.00 70.50 258 LYS A C 1
ATOM 2202 O O . LYS A 1 258 ? -25.010 0.141 36.122 1.00 70.50 258 LYS A O 1
ATOM 2207 N N . TRP A 1 259 ? -25.370 2.040 34.968 1.00 54.72 259 TRP A N 1
ATOM 2208 C CA . TRP A 1 259 ? -25.535 2.935 36.119 1.00 54.72 259 TRP A CA 1
ATOM 2209 C C . TRP A 1 259 ? -27.011 3.238 36.429 1.00 54.72 259 TRP A C 1
ATOM 2211 O O . TRP A 1 259 ? -27.282 4.033 37.325 1.00 54.72 259 TRP A O 1
ATOM 2221 N N . TRP A 1 260 ? -27.933 2.630 35.680 1.00 45.72 260 TRP A N 1
ATOM 2222 C CA . TRP A 1 260 ? -29.380 2.642 35.895 1.00 45.72 260 TRP A CA 1
ATOM 2223 C C . TRP A 1 260 ? -29.836 1.218 36.192 1.00 45.72 260 TRP A C 1
ATOM 2225 O O . TRP A 1 260 ? -30.743 1.069 37.034 1.00 45.72 260 TRP A O 1
#

Radius of gyration: 27.29 Å; chains: 1; bounding box: 72×80×60 Å

Organism: NCBI:txid1237626

Sequence (260 aa):
MSFQRSLLFRAVVLSFFVLLIIIIRNDIYRLQSSNSPLTTYTRFSDSPSRELSEFSYSRGRGNESNYDSREDQVAYKNMMRERYRMREECKRQSGNASRSYSMPYRITEEDVDMELSKKQLNKLINSFGPLIVEYDMYITFYHYHCYLQHNYRKLLIKLEKLAEKLGKRHYIPSEDLNELCMKCKKTIGKKMLNLNYYSYKYFFDFARDSPVEDTERFKIFLEDFVDVWKRKTQKIYKSLKQELTKDIKKYKRRSLLKWW

Foldseek 3Di:
DPPVVVVVVVVVVVVVVVVVVVVVVCVVVVVVPDPDPPPVPPVVPPDPVVCVVDDDDDPDPDPDDDDDDPVVVVVVVVVVVVVVVVVVVCVVVCPPPDPDDQDPPNDDCVLQVDADDPVRLVVLLVPDDQWDAPVSLVSSLNNLLVNLVVVLVVLLVVLLVVLVVLCVVLVNDPVVSVVLSVVLVVVSVVLSVVLVVVSVVLSVVVCVVCNIDGSVVSVVVSVVNNVVSVVSSVVSSVVSSVVSVVVSVVVSVVVVVVVD

Secondary structure (DSSP, 8-state):
--HHHHHHHHHHHHHHHHHHHHHHHHHHHHTTS---GGGGG-TTSSSGGGGGGS---------------HHHHHHHHHHHHHHHHHHHHHHHHSTT---S---GGG--HHHHSSPPPHHHHHHHHHH--SEE-HHHHHHHHHHHHHHH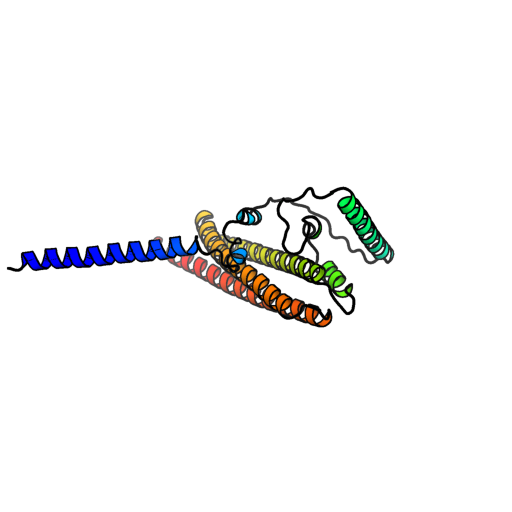HHHHHHHHHHHHHHHHHHHHHTT--HHHHHHHHHHHHHHHHHHHHHHHHHHHHHHHHHHHT-SSEEHHHHHHHHHHHHHHHHHHHHHHHHHHHHHHHHHHHHHHHHHHHT--

InterPro domains:
  IPR019111 Plasmodium RESA, N-terminal [PF09687] (115-238)
  IPR044885 Plasmodium RESA, N-terminal helical domain superfamily [G3DSA:6.10.280.180] (117-258)

pLDDT: mean 74.17, std 19.87, range [31.91, 94.12]